Protein AF-A0A0F9H448-F1 (afdb_monomer_lite)

Organism: NCBI:txid412755

Sequence (243 aa):
MKKRVFDYFSDNSGNTFYGRKEKMIYPIPKKSKTTNPMANKLTILMVSNLKEYGSAARCLEYYGIPYVVIGKDIPVFQGQEKLKKIIEFIPSVKTEYFMLLDSDDIFIVDGFEEIINTYERRLDCKMLFNAEGWSFPKGENELKQFEESVAPKDNPFKYLNSGAWISNTEFLHSIYDTLLEVDSKRAIDQSVFKELYKIFYPQIKIDYGCEYFQSVPWSTWFSKYYPGRMNLELEETWTNLEE

Secondary structure (DSSP, 8-state):
----B--S--TTS-S-BTTB-S----B-----SSPPGGGGTEEEEEE---SS--HHHHHHHHHT---EEE-TT-SS--HHHHHHHHHHHGGG--SSEEEEE-SSS----S-GGGHHHHHHHH--SSEEEEEESS--STT-HHHHHHHHHHSPTT-S--EEEEEEEEEEHHHHHHTHHHHHHHHTT-SSHHHHHHHHHHHTTTTEEEETT-SS-B-----HHHHHHSTTTT--------S----

InterPro domains:
  IPR057589 PLOD1-3-like, GT domain [PF25342] (81-215)

Radius of gyration: 18.52 Å; chains: 1; bounding box: 53×43×44 Å

Structure (mmCIF, N/CA/C/O backbone):
data_AF-A0A0F9H448-F1
#
_entry.id   AF-A0A0F9H448-F1
#
loop_
_atom_site.group_PDB
_atom_site.id
_atom_site.type_symbol
_atom_site.label_atom_id
_atom_site.label_alt_id
_atom_site.label_comp_id
_atom_site.label_asym_id
_atom_site.label_entity_id
_atom_site.label_seq_id
_atom_site.pdbx_PDB_ins_code
_atom_site.Cartn_x
_atom_site.Cartn_y
_atom_site.Cartn_z
_atom_site.occupancy
_atom_site.B_iso_or_equiv
_atom_site.auth_seq_id
_atom_site.auth_comp_id
_atom_site.auth_asym_id
_atom_site.auth_atom_id
_atom_site.pdbx_PDB_model_num
ATOM 1 N N . MET A 1 1 ? -37.729 7.835 3.857 1.00 33.59 1 MET A N 1
ATOM 2 C CA . MET A 1 1 ? -36.281 7.772 4.160 1.00 33.59 1 MET A CA 1
ATOM 3 C C . MET A 1 1 ? -35.547 7.580 2.832 1.00 33.59 1 MET A C 1
ATOM 5 O O . MET A 1 1 ? -35.754 6.557 2.193 1.00 33.59 1 MET A O 1
ATOM 9 N N . LYS A 1 2 ? -34.844 8.604 2.321 1.00 24.77 2 LYS A N 1
ATOM 10 C CA . LYS A 1 2 ? -34.209 8.568 0.987 1.00 24.77 2 LYS A CA 1
ATOM 11 C C . LYS A 1 2 ? -33.059 7.550 1.004 1.00 24.77 2 LYS A C 1
ATOM 13 O O . LYS A 1 2 ? -32.083 7.776 1.715 1.00 24.77 2 LYS A O 1
ATOM 18 N N . LYS A 1 3 ? -33.200 6.441 0.265 1.00 25.31 3 LYS A N 1
ATOM 19 C CA . LYS A 1 3 ? -32.126 5.469 0.002 1.00 25.31 3 LYS A CA 1
ATOM 20 C C . LYS A 1 3 ? -30.957 6.245 -0.611 1.00 25.31 3 LYS A C 1
ATOM 22 O O . LYS A 1 3 ? -31.111 6.794 -1.697 1.00 25.31 3 LYS A O 1
ATOM 27 N N . ARG A 1 4 ? -29.852 6.397 0.121 1.00 32.59 4 ARG A N 1
ATOM 28 C CA . ARG A 1 4 ? -28.635 7.016 -0.418 1.00 32.59 4 ARG A CA 1
ATOM 29 C C . ARG A 1 4 ? -27.926 5.944 -1.239 1.00 32.59 4 ARG A C 1
ATOM 31 O O . ARG A 1 4 ? -27.811 4.809 -0.792 1.00 32.59 4 ARG A O 1
ATOM 38 N N . VAL A 1 5 ? -27.603 6.296 -2.472 1.00 36.06 5 VAL A N 1
ATOM 39 C CA . VAL A 1 5 ? -27.114 5.422 -3.539 1.00 36.06 5 VAL A CA 1
ATOM 40 C C . VAL A 1 5 ? -25.662 5.809 -3.793 1.00 36.06 5 VAL A C 1
ATOM 42 O O . VAL A 1 5 ? -25.338 6.993 -3.726 1.00 36.06 5 VAL A O 1
ATOM 45 N N . PHE A 1 6 ? -24.791 4.841 -4.068 1.00 37.97 6 PHE A N 1
ATOM 46 C CA . PHE A 1 6 ? -23.504 5.152 -4.678 1.00 37.97 6 PHE A CA 1
ATOM 47 C C . PHE A 1 6 ? -23.728 5.532 -6.135 1.00 37.97 6 PHE A C 1
ATOM 49 O O . PHE A 1 6 ? -24.194 4.714 -6.925 1.00 37.97 6 PHE A O 1
ATOM 56 N N . ASP A 1 7 ? -23.405 6.772 -6.479 1.00 35.69 7 ASP A N 1
ATOM 57 C CA . ASP A 1 7 ? -23.234 7.168 -7.866 1.00 35.69 7 ASP A CA 1
ATOM 58 C C . ASP A 1 7 ? -21.780 6.925 -8.263 1.00 35.69 7 ASP A C 1
ATOM 60 O O . ASP A 1 7 ? -20.869 7.569 -7.753 1.00 35.69 7 ASP A O 1
ATOM 64 N N . TYR A 1 8 ? -21.571 5.960 -9.159 1.00 44.78 8 TYR A N 1
ATOM 65 C CA . TYR A 1 8 ? -20.268 5.662 -9.769 1.00 44.78 8 TYR A CA 1
ATOM 66 C C . TYR A 1 8 ? -19.849 6.724 -10.805 1.00 44.78 8 TYR A C 1
ATOM 68 O O . TYR A 1 8 ? -18.728 6.723 -11.308 1.00 44.78 8 TYR A O 1
ATOM 76 N N . PHE A 1 9 ? -20.772 7.620 -11.149 1.00 38.00 9 PHE A N 1
ATOM 77 C CA . PHE A 1 9 ? -20.609 8.665 -12.143 1.00 38.00 9 PHE A CA 1
ATOM 78 C C . PHE A 1 9 ? -20.586 10.008 -11.415 1.00 38.00 9 PHE A C 1
ATOM 80 O O . PHE A 1 9 ? -21.569 10.381 -10.779 1.00 38.00 9 PHE A O 1
ATOM 87 N N . SER A 1 10 ? -19.473 10.739 -11.493 1.00 34.88 10 SER A N 1
ATOM 88 C CA . SER A 1 10 ? -19.559 12.185 -11.298 1.00 34.88 10 SER A CA 1
ATOM 89 C C . SER A 1 10 ? -20.248 12.767 -12.533 1.00 34.88 10 SER A C 1
ATOM 91 O O . SER A 1 10 ? -20.070 12.242 -13.632 1.00 34.88 10 SER A O 1
ATOM 93 N N . ASP A 1 11 ? -20.989 13.868 -12.394 1.00 40.75 11 ASP A N 1
ATOM 94 C CA . ASP A 1 11 ? -21.623 14.554 -13.538 1.00 40.75 11 ASP A CA 1
ATOM 95 C C . ASP A 1 11 ? -20.608 14.984 -14.629 1.00 40.75 11 ASP A C 1
ATOM 97 O O . ASP A 1 11 ? -20.993 15.388 -15.724 1.00 40.75 11 ASP A O 1
ATOM 101 N N . ASN A 1 12 ? -19.303 14.858 -14.347 1.00 35.44 12 ASN A N 1
ATOM 102 C CA . ASN A 1 12 ? -18.188 15.182 -15.230 1.00 35.44 12 ASN A CA 1
ATOM 103 C C . ASN A 1 12 ? -17.509 13.966 -15.896 1.00 35.44 12 ASN A C 1
ATOM 105 O O . ASN A 1 12 ? -16.605 14.173 -16.708 1.00 35.44 12 ASN A O 1
ATOM 109 N N . SER A 1 13 ? -17.886 12.714 -15.601 1.00 42.53 13 SER A N 1
ATOM 110 C CA . SER A 1 13 ? -17.314 11.555 -16.300 1.00 42.53 13 SER A CA 1
ATOM 111 C C . SER A 1 13 ? -18.136 11.232 -17.547 1.00 42.53 13 SER A C 1
ATOM 113 O O . SER A 1 13 ? -19.196 10.612 -17.499 1.00 42.53 13 SER A O 1
ATOM 115 N N . GLY A 1 14 ? -17.641 11.684 -18.700 1.00 41.38 14 GLY A N 1
ATOM 116 C CA . GLY A 1 14 ? -18.215 11.389 -20.009 1.00 41.38 14 GLY A CA 1
ATOM 117 C C . GLY A 1 14 ? -18.308 9.884 -20.272 1.00 41.38 14 GLY A C 1
ATOM 118 O O . GLY A 1 14 ? -17.389 9.286 -20.813 1.00 41.38 14 GLY A O 1
ATOM 119 N N . ASN A 1 15 ? -19.452 9.306 -19.909 1.00 41.31 15 ASN A N 1
ATOM 120 C CA . ASN A 1 15 ? -20.057 8.083 -20.422 1.00 41.31 15 ASN A CA 1
ATOM 121 C C . ASN A 1 15 ? -19.130 6.865 -20.554 1.00 41.31 15 ASN A C 1
ATOM 123 O O . ASN A 1 15 ? -18.724 6.508 -21.657 1.00 41.31 15 ASN A O 1
ATOM 127 N N . THR A 1 16 ? -18.895 6.181 -19.431 1.00 38.97 16 THR A N 1
ATOM 128 C CA . THR A 1 16 ? -18.975 4.713 -19.227 1.00 38.97 16 THR A CA 1
ATOM 129 C C . THR A 1 16 ? -17.953 4.248 -18.187 1.00 38.97 16 THR A C 1
ATOM 131 O O . THR A 1 16 ? -16.776 4.582 -18.257 1.00 38.97 16 THR A O 1
ATOM 134 N N . PHE A 1 17 ? -18.403 3.427 -17.235 1.00 38.84 17 PHE A N 1
ATOM 135 C CA . PHE A 1 17 ? -17.536 2.559 -16.437 1.00 38.84 17 PHE A CA 1
ATOM 136 C C . PHE A 1 17 ? -17.679 1.150 -17.034 1.00 38.84 17 PHE A C 1
ATOM 138 O O . PHE A 1 17 ? -18.798 0.648 -17.155 1.00 38.84 17 PHE A O 1
ATOM 145 N N . TYR A 1 18 ? -16.584 0.552 -17.515 1.00 43.28 18 TYR A N 1
ATOM 146 C CA . TYR A 1 18 ? -16.581 -0.759 -18.198 1.00 43.28 18 TYR A CA 1
ATOM 147 C C . TYR A 1 18 ? -17.543 -0.898 -19.398 1.00 43.28 18 TYR A C 1
ATOM 149 O O . TYR A 1 18 ? -18.143 -1.950 -19.610 1.00 43.28 18 TYR A O 1
ATOM 157 N N . GLY A 1 19 ? -17.753 0.160 -20.190 1.00 40.31 19 GLY A N 1
ATOM 158 C CA . GLY A 1 19 ? -18.655 0.095 -21.352 1.00 40.31 19 GLY A CA 1
ATOM 159 C C . GLY A 1 19 ? -20.137 -0.114 -20.999 1.00 40.31 19 GLY A C 1
ATOM 160 O O . GLY A 1 19 ? -20.972 -0.227 -21.896 1.00 40.31 19 GLY A O 1
ATOM 161 N N . ARG A 1 20 ? -20.490 -0.118 -19.707 1.00 38.06 20 ARG A N 1
ATOM 162 C CA . ARG A 1 20 ? -21.875 -0.145 -19.241 1.00 38.06 20 ARG A CA 1
ATOM 163 C C . ARG A 1 20 ? -22.399 1.290 -19.179 1.00 38.06 20 ARG A C 1
ATOM 165 O O . ARG A 1 20 ? -21.778 2.173 -18.589 1.00 38.06 20 ARG A O 1
ATOM 172 N N . LYS A 1 21 ? -23.546 1.521 -19.824 1.00 43.81 21 LYS A N 1
ATOM 173 C CA . LYS A 1 21 ? -24.313 2.779 -19.731 1.00 43.81 21 LYS A CA 1
ATOM 174 C C . LYS A 1 21 ? -25.252 2.802 -18.527 1.00 43.81 21 LYS A C 1
ATOM 176 O O . LYS A 1 21 ? -25.817 3.842 -18.208 1.00 43.81 21 LYS A O 1
ATOM 181 N N . GLU A 1 22 ? -25.452 1.654 -17.891 1.00 42.19 22 GLU A N 1
ATOM 182 C CA . GLU A 1 22 ? -26.401 1.517 -16.800 1.00 42.19 22 GLU A CA 1
ATOM 183 C C . GLU A 1 22 ? -25.770 1.935 -15.477 1.00 42.19 22 GLU A C 1
ATOM 185 O O . GLU A 1 22 ? -24.709 1.456 -15.073 1.00 42.19 22 GLU A O 1
ATOM 190 N N . LYS A 1 23 ? -26.465 2.838 -14.790 1.00 44.41 23 LYS A N 1
ATOM 191 C CA . LYS A 1 23 ? -26.182 3.215 -13.413 1.00 44.41 23 LYS A CA 1
ATOM 192 C C . LYS A 1 23 ? -26.461 2.011 -12.518 1.00 44.41 23 LYS A C 1
ATOM 194 O O . LYS A 1 23 ? -27.613 1.730 -12.196 1.00 44.41 23 LYS A O 1
ATOM 199 N N . MET A 1 24 ? -25.410 1.291 -12.132 1.00 42.09 24 MET A N 1
ATOM 200 C CA . MET A 1 24 ? -25.537 0.200 -11.170 1.00 42.09 24 MET A CA 1
ATOM 201 C C . MET A 1 24 ? -25.757 0.788 -9.777 1.00 42.09 24 MET A C 1
ATOM 203 O O . MET A 1 24 ? -24.885 1.431 -9.197 1.00 42.09 24 MET A O 1
ATOM 207 N N . ILE A 1 25 ? -26.971 0.599 -9.264 1.00 42.84 25 ILE A N 1
ATOM 208 C CA . ILE A 1 25 ? -27.368 1.023 -7.925 1.00 42.84 25 ILE A CA 1
ATOM 209 C C . ILE A 1 25 ? -26.956 -0.088 -6.965 1.00 42.84 25 ILE A C 1
ATOM 211 O O . ILE A 1 25 ? -27.691 -1.056 -6.780 1.00 42.84 25 ILE A O 1
ATOM 215 N N . TYR A 1 26 ? -25.796 0.061 -6.331 1.00 44.66 26 TYR A N 1
ATOM 216 C CA . TYR A 1 26 ? -25.434 -0.809 -5.219 1.00 44.66 26 TYR A CA 1
ATOM 217 C C . TYR A 1 26 ? -26.199 -0.360 -3.968 1.00 44.66 26 TYR A C 1
ATOM 219 O O . TYR A 1 26 ? -26.094 0.811 -3.574 1.00 44.66 26 TYR A O 1
ATOM 227 N N . PRO A 1 27 ? -27.014 -1.231 -3.344 1.00 43.06 27 PRO A N 1
ATOM 228 C CA . PRO A 1 27 ? -27.616 -0.901 -2.062 1.00 43.06 27 PRO A CA 1
ATOM 229 C C . PRO A 1 27 ? -26.492 -0.646 -1.056 1.00 43.06 27 PRO A C 1
ATOM 231 O O . PRO A 1 27 ? -25.571 -1.448 -0.984 1.00 43.06 27 PRO A O 1
ATOM 234 N N . ILE A 1 28 ? -26.561 0.445 -0.275 1.00 45.97 28 ILE A N 1
ATOM 235 C CA . ILE A 1 28 ? -25.683 0.599 0.896 1.00 45.97 28 ILE A CA 1
ATOM 236 C C . ILE A 1 28 ? -26.037 -0.548 1.824 1.00 45.97 28 ILE A C 1
ATOM 238 O O . ILE A 1 28 ? -27.165 -0.568 2.344 1.00 45.97 28 ILE A O 1
ATOM 242 N N . PRO A 1 29 ? -25.150 -1.522 2.004 1.00 49.50 29 PRO A N 1
ATOM 243 C CA . PRO A 1 29 ? -25.600 -2.728 2.627 1.00 49.50 29 PRO A CA 1
ATOM 244 C C . PRO A 1 29 ? -25.366 -2.610 4.142 1.00 49.50 29 PRO A C 1
ATOM 246 O O . PRO A 1 29 ? -24.631 -1.749 4.633 1.00 49.50 29 PRO A O 1
ATOM 249 N N . LYS A 1 30 ? -26.213 -3.292 4.917 1.00 49.19 30 LYS A N 1
ATOM 250 C CA . LYS A 1 30 ? -26.421 -2.956 6.335 1.00 49.19 30 LYS A CA 1
ATOM 251 C C 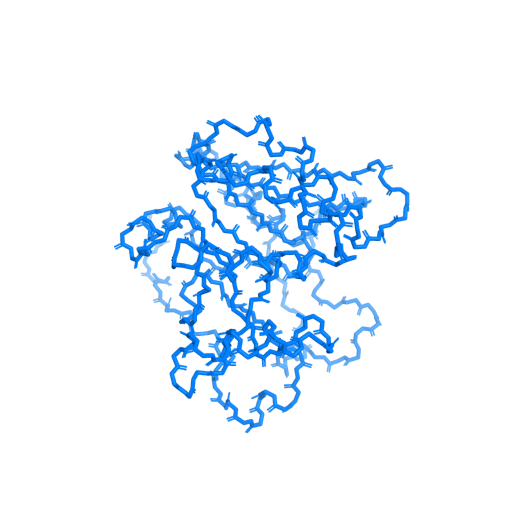. LYS A 1 30 ? -25.201 -3.374 7.151 1.00 49.19 30 LYS A C 1
ATOM 253 O O . LYS A 1 30 ? -24.760 -4.507 7.014 1.00 49.19 30 LYS A O 1
ATOM 258 N N . LYS A 1 31 ? -24.746 -2.494 8.050 1.00 55.44 31 LYS A N 1
ATOM 259 C CA . LYS A 1 31 ? -23.689 -2.784 9.029 1.00 55.44 31 LYS A CA 1
ATOM 260 C C . LYS A 1 31 ? -23.930 -4.146 9.690 1.00 55.44 31 LYS A C 1
ATOM 262 O O . LYS A 1 31 ? -24.994 -4.346 10.292 1.00 55.44 31 LYS A O 1
ATOM 267 N N . SER A 1 32 ? -22.952 -5.047 9.597 1.00 58.38 32 SER A N 1
ATOM 268 C CA . SER A 1 32 ? -22.992 -6.307 10.339 1.00 58.38 32 SER A CA 1
ATOM 269 C C . SER A 1 32 ? -23.107 -6.038 11.845 1.00 58.38 32 SER A C 1
ATOM 271 O O . SER A 1 32 ? -22.493 -5.113 12.382 1.00 58.38 32 SER A O 1
ATOM 273 N N . LYS A 1 33 ? -23.935 -6.827 12.537 1.00 56.97 33 LYS A N 1
ATOM 274 C CA . LYS A 1 33 ? -24.088 -6.755 14.000 1.00 56.97 33 LYS A CA 1
ATOM 275 C C . LYS A 1 33 ? -23.061 -7.609 14.745 1.00 56.97 33 LYS A C 1
ATOM 277 O O . LYS A 1 33 ? -23.003 -7.527 15.970 1.00 56.97 33 LYS A O 1
ATOM 282 N N . THR A 1 34 ? -22.293 -8.435 14.040 1.00 59.66 34 THR A N 1
ATOM 283 C CA . THR A 1 34 ? -21.267 -9.292 14.632 1.00 59.66 34 THR A CA 1
ATOM 284 C C . THR A 1 34 ? -19.930 -8.561 14.671 1.00 59.66 34 THR A C 1
ATOM 286 O O . THR A 1 34 ? -19.574 -7.815 13.762 1.00 59.66 34 THR A O 1
ATOM 289 N N . THR A 1 35 ? -19.185 -8.745 15.758 1.00 62.25 35 THR A N 1
ATOM 290 C CA . THR A 1 35 ? -17.799 -8.286 15.853 1.00 62.25 35 THR A CA 1
ATOM 291 C C . THR A 1 35 ? -16.943 -9.115 14.906 1.00 62.25 35 THR A C 1
ATOM 293 O O . THR A 1 35 ? -16.829 -10.325 15.100 1.00 62.25 35 THR A O 1
ATOM 296 N N . ASN A 1 36 ? -16.351 -8.477 13.897 1.00 69.50 36 ASN A N 1
ATOM 297 C CA . ASN A 1 36 ? -15.446 -9.149 12.974 1.00 69.50 36 ASN A CA 1
ATOM 298 C C . ASN A 1 36 ? -14.166 -9.577 13.734 1.00 69.50 36 ASN A C 1
ATOM 300 O O . ASN A 1 36 ? -13.525 -8.709 14.337 1.00 69.50 36 ASN A O 1
ATOM 304 N N . PRO A 1 37 ? -13.771 -10.867 13.726 1.00 71.50 37 PRO A N 1
ATOM 305 C CA . PRO A 1 37 ? -12.560 -11.353 14.403 1.00 71.50 37 PRO A CA 1
ATOM 306 C C . PRO A 1 37 ? -11.280 -10.591 14.024 1.00 71.50 37 PRO A C 1
ATOM 308 O O . PRO A 1 37 ? -10.348 -10.494 14.824 1.00 71.50 37 PRO A O 1
ATOM 311 N N . MET A 1 38 ? -11.260 -9.992 12.831 1.00 76.38 38 MET A N 1
ATOM 312 C CA . MET A 1 38 ? -10.156 -9.191 12.302 1.00 76.38 38 MET A CA 1
ATOM 313 C C . MET A 1 38 ? -9.921 -7.887 13.061 1.00 76.38 38 MET A C 1
ATOM 315 O O . MET A 1 38 ? -8.810 -7.360 13.036 1.00 76.38 38 MET A O 1
ATOM 319 N N . ALA A 1 39 ? -10.934 -7.380 13.771 1.00 75.31 39 ALA A N 1
ATOM 320 C CA . ALA A 1 39 ? -10.882 -6.097 14.470 1.00 75.31 39 ALA A CA 1
ATOM 321 C C . ALA A 1 39 ? -9.716 -5.980 15.467 1.00 75.31 39 ALA A C 1
ATOM 323 O O . ALA A 1 39 ? -9.226 -4.881 15.705 1.00 75.31 39 ALA A O 1
ATOM 324 N N . ASN A 1 40 ? -9.263 -7.105 16.030 1.00 85.06 40 ASN A N 1
ATOM 325 C CA . ASN A 1 40 ? -8.164 -7.133 16.999 1.00 85.06 40 ASN A CA 1
ATOM 326 C C . ASN A 1 40 ? -6.794 -7.404 16.358 1.00 85.06 40 ASN A C 1
ATOM 328 O O . ASN A 1 40 ? -5.772 -7.227 17.018 1.00 85.06 40 ASN A O 1
ATOM 332 N N . LYS A 1 41 ? -6.763 -7.845 15.095 1.00 90.75 41 LYS A N 1
ATOM 333 C CA . LYS A 1 41 ? -5.532 -8.231 14.391 1.00 90.75 41 LYS A CA 1
ATOM 334 C C . LYS A 1 41 ? -5.067 -7.207 13.367 1.00 90.75 41 LYS A C 1
ATOM 336 O O . LYS A 1 41 ? -3.873 -7.153 13.095 1.00 90.75 41 LYS A O 1
ATOM 341 N N . LEU A 1 42 ? -5.977 -6.407 12.814 1.00 93.06 42 LEU A N 1
ATOM 342 C CA . LEU A 1 42 ? -5.688 -5.496 11.711 1.00 93.06 42 LEU A CA 1
ATOM 343 C C . LEU A 1 42 ? -6.081 -4.059 12.045 1.00 93.06 42 LEU A C 1
ATOM 345 O O . LEU A 1 42 ? -7.226 -3.782 12.399 1.00 93.06 42 LEU A O 1
ATOM 349 N N . THR A 1 43 ? -5.158 -3.125 11.840 1.00 95.62 43 THR A N 1
ATOM 350 C CA . THR A 1 43 ? -5.496 -1.706 11.703 1.00 95.62 43 THR A CA 1
ATOM 351 C C . THR A 1 43 ? -5.534 -1.335 10.231 1.00 95.62 43 THR A C 1
ATOM 353 O O . THR A 1 43 ? -4.517 -1.407 9.550 1.00 95.62 43 THR A O 1
ATOM 356 N N . ILE A 1 44 ? -6.702 -0.901 9.756 1.00 96.19 44 ILE A N 1
ATOM 357 C CA . ILE A 1 44 ? -6.866 -0.342 8.412 1.00 96.19 44 ILE A CA 1
ATOM 358 C C . ILE A 1 44 ? -6.848 1.179 8.514 1.00 96.19 44 ILE A C 1
ATOM 360 O O . ILE A 1 44 ? -7.664 1.764 9.233 1.00 96.19 44 ILE A O 1
ATOM 364 N N . LEU A 1 45 ? -5.933 1.811 7.789 1.00 97.81 45 LEU A N 1
ATOM 365 C CA . LEU A 1 45 ? -5.793 3.254 7.699 1.00 97.81 45 LEU A CA 1
ATOM 366 C C . LEU A 1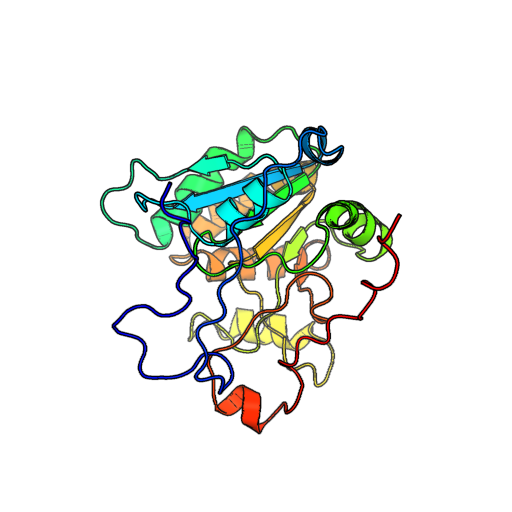 45 ? -6.172 3.743 6.301 1.00 97.81 45 LEU A C 1
ATOM 368 O O . LEU A 1 45 ? -5.751 3.189 5.290 1.00 97.81 45 LEU A O 1
ATOM 372 N N . MET A 1 46 ? -6.900 4.850 6.268 1.00 96.69 46 MET A N 1
ATOM 373 C CA . MET A 1 46 ? -7.078 5.692 5.092 1.00 96.69 46 MET A CA 1
ATOM 374 C C . MET A 1 46 ? -6.662 7.124 5.436 1.00 96.69 46 MET A C 1
ATOM 376 O O . MET A 1 46 ? -6.837 7.583 6.571 1.00 96.69 46 MET A O 1
ATOM 380 N N . VAL A 1 47 ? -6.170 7.868 4.447 1.00 95.06 47 VAL A N 1
ATOM 381 C CA . VAL A 1 47 ? -5.926 9.310 4.580 1.00 95.06 47 VAL A CA 1
ATOM 382 C C . VAL A 1 47 ? -6.882 10.047 3.656 1.00 95.06 47 VAL A C 1
ATOM 384 O O . VAL A 1 47 ? -6.877 9.816 2.454 1.00 95.06 47 VAL A O 1
ATOM 387 N N . SER A 1 48 ? -7.717 10.924 4.208 1.00 92.62 48 SER A N 1
ATOM 388 C CA . SER A 1 48 ? -8.686 11.678 3.413 1.00 92.62 48 SER A CA 1
ATOM 389 C C . SER A 1 48 ? -9.144 12.930 4.138 1.00 92.62 48 SER A C 1
ATOM 391 O O . SER A 1 48 ? -9.654 12.852 5.261 1.00 92.62 48 SER A O 1
ATOM 393 N N . ASN A 1 49 ? -9.078 14.072 3.456 1.00 90.19 49 ASN A N 1
ATOM 394 C CA . ASN A 1 49 ? -9.649 15.328 3.937 1.00 90.19 49 ASN A CA 1
ATOM 395 C C . ASN A 1 49 ? -11.080 15.588 3.431 1.00 90.19 49 ASN A C 1
ATOM 397 O O . ASN A 1 49 ? -11.667 16.626 3.739 1.00 90.19 49 ASN A O 1
ATOM 401 N N . LEU A 1 50 ? -11.668 14.654 2.674 1.00 86.62 50 LEU A N 1
ATOM 402 C CA . LEU A 1 50 ? -13.017 14.821 2.143 1.00 86.62 50 LEU A CA 1
ATOM 403 C C . LEU A 1 50 ? -14.060 14.859 3.263 1.00 86.62 50 LEU A C 1
ATOM 405 O O . LEU A 1 50 ? -13.947 14.168 4.278 1.00 86.62 50 LEU A O 1
ATOM 409 N N . LYS A 1 51 ? -15.119 15.648 3.065 1.00 82.62 51 LYS A N 1
ATOM 410 C CA . LYS A 1 51 ? -16.230 15.741 4.025 1.00 82.62 51 LYS A CA 1
ATOM 411 C C . LYS A 1 51 ? -16.996 14.424 4.149 1.00 82.62 51 LYS A C 1
ATOM 413 O O . LYS A 1 51 ? -17.451 14.078 5.235 1.00 82.62 51 LYS A O 1
ATOM 418 N N . GLU A 1 52 ? -17.162 13.720 3.036 1.00 80.62 52 GLU A N 1
ATOM 419 C CA . GLU A 1 52 ? -17.795 12.406 3.002 1.00 80.62 52 GLU A CA 1
ATOM 420 C C . GLU A 1 52 ? -16.739 11.302 2.984 1.00 80.62 52 GLU A C 1
ATOM 422 O O . GLU A 1 52 ? -15.618 11.504 2.522 1.00 80.62 52 GLU A O 1
ATOM 427 N N . TYR A 1 53 ? -17.104 10.124 3.487 1.00 81.94 53 TYR A N 1
ATOM 428 C CA . TYR A 1 53 ? -16.282 8.930 3.333 1.00 81.94 53 TYR A CA 1
ATOM 429 C C . TYR A 1 53 ? -16.248 8.487 1.870 1.00 81.94 53 TYR A C 1
ATOM 431 O O . TYR A 1 53 ? -17.294 8.494 1.211 1.00 81.94 53 TYR A O 1
ATOM 439 N N . GLY A 1 54 ? -15.063 8.093 1.400 1.00 86.25 54 GLY A N 1
ATOM 440 C CA . GLY A 1 54 ? -14.850 7.495 0.085 1.00 86.25 54 GLY A CA 1
ATOM 441 C C . GLY A 1 54 ? -15.366 6.054 -0.007 1.00 86.25 54 GLY A C 1
ATOM 442 O O . GLY A 1 54 ? -15.981 5.530 0.930 1.00 86.25 54 GLY A O 1
ATOM 443 N N . SER A 1 55 ? -15.164 5.427 -1.164 1.00 89.38 55 SER A N 1
ATOM 444 C CA . SER A 1 55 ? -15.648 4.075 -1.474 1.00 89.38 55 SER A CA 1
ATOM 445 C C . SER A 1 55 ? -15.129 3.021 -0.493 1.00 89.38 55 SER A C 1
ATOM 447 O O . SER A 1 55 ? -15.940 2.270 0.056 1.00 89.38 55 SER A O 1
ATOM 449 N N . ALA A 1 56 ? -13.835 3.044 -0.168 1.00 91.38 56 ALA A N 1
ATOM 450 C CA . ALA A 1 56 ? -13.192 2.056 0.697 1.00 91.38 56 ALA A CA 1
ATOM 451 C C . ALA A 1 56 ? -13.812 2.026 2.098 1.00 91.38 56 ALA A C 1
ATOM 453 O O . ALA A 1 56 ? -14.259 0.983 2.575 1.00 91.38 56 ALA A O 1
ATOM 454 N N . ALA A 1 57 ? -13.916 3.196 2.734 1.00 91.00 57 ALA A N 1
ATOM 455 C CA . ALA A 1 57 ? -14.504 3.342 4.062 1.00 91.00 57 ALA A CA 1
ATOM 456 C C . ALA A 1 57 ? -15.946 2.828 4.103 1.00 91.00 57 ALA A C 1
ATOM 458 O O . ALA A 1 57 ? -16.320 2.083 5.004 1.00 91.00 57 ALA A O 1
ATOM 459 N N . ARG A 1 58 ? -16.755 3.165 3.096 1.00 87.75 58 ARG A N 1
ATOM 460 C CA . ARG A 1 58 ? -18.146 2.705 3.028 1.00 87.75 58 ARG A CA 1
ATOM 461 C C . ARG A 1 58 ? -18.249 1.188 2.797 1.00 87.75 58 ARG A C 1
ATOM 463 O O . ARG A 1 58 ? -19.149 0.558 3.351 1.00 87.75 58 ARG A O 1
ATOM 470 N N . CYS A 1 59 ? -17.337 0.588 2.026 1.00 87.19 59 CYS A N 1
ATOM 471 C CA . CYS A 1 59 ? -17.227 -0.870 1.915 1.00 87.19 59 CYS A CA 1
ATOM 472 C C . CYS A 1 59 ? -16.860 -1.511 3.265 1.00 87.19 59 CYS A C 1
ATOM 474 O O . CYS A 1 59 ? -17.466 -2.502 3.659 1.00 87.19 59 CYS A O 1
ATOM 476 N N . LEU A 1 60 ? -15.925 -0.933 4.020 1.00 87.69 60 LEU A N 1
ATOM 477 C CA . LEU A 1 60 ? -15.559 -1.441 5.348 1.00 87.69 60 LEU A CA 1
ATOM 478 C C . LEU A 1 60 ? -16.718 -1.321 6.349 1.00 87.69 60 LEU A C 1
ATOM 480 O O . LEU A 1 60 ? -16.975 -2.257 7.106 1.00 87.69 60 LEU A O 1
ATOM 484 N N . GLU A 1 61 ? -17.475 -0.217 6.317 1.00 86.00 61 GLU A N 1
ATOM 485 C CA . GLU A 1 61 ? -18.699 -0.064 7.118 1.00 86.00 61 GLU A CA 1
ATOM 486 C C . GLU A 1 61 ? -19.728 -1.149 6.812 1.00 86.00 61 GLU A C 1
ATOM 488 O O . GLU A 1 61 ? -20.379 -1.655 7.733 1.00 86.00 61 GLU A O 1
ATOM 493 N N . TYR A 1 62 ? -19.862 -1.512 5.536 1.00 79.81 62 TYR A N 1
ATOM 494 C CA . TYR A 1 62 ? -20.739 -2.592 5.118 1.00 79.81 62 TYR A CA 1
ATOM 495 C C . TYR A 1 62 ? -20.343 -3.923 5.762 1.00 79.81 62 TYR A C 1
ATOM 497 O O . TYR A 1 62 ? -21.168 -4.545 6.437 1.00 79.81 62 TYR A O 1
ATOM 505 N N . TYR A 1 63 ? -19.075 -4.313 5.631 1.00 77.69 63 TYR A N 1
ATOM 506 C CA . TYR A 1 63 ? -18.555 -5.553 6.213 1.00 77.69 63 TYR A CA 1
ATOM 507 C C . TYR A 1 63 ? -18.401 -5.497 7.746 1.00 77.69 63 TYR A C 1
ATOM 509 O O . TYR A 1 63 ? -18.018 -6.484 8.370 1.00 77.69 63 TYR A O 1
ATOM 517 N N . GLY A 1 64 ? -18.712 -4.362 8.383 1.00 80.19 64 GLY A N 1
ATOM 518 C CA . GLY A 1 64 ? -18.583 -4.191 9.831 1.00 80.19 64 GLY A CA 1
ATOM 519 C C . GLY A 1 64 ? -17.130 -4.188 10.315 1.00 80.19 64 GLY A C 1
ATOM 520 O O . GLY A 1 64 ? -16.860 -4.590 11.447 1.00 80.19 64 GLY A O 1
ATOM 521 N N . ILE A 1 65 ? -16.199 -3.750 9.467 1.00 84.00 65 ILE A N 1
ATOM 522 C CA . ILE A 1 65 ? -14.760 -3.786 9.728 1.00 84.00 65 ILE A CA 1
ATOM 523 C C . ILE A 1 65 ? -14.318 -2.423 10.256 1.00 84.00 65 ILE A C 1
ATOM 525 O O . ILE A 1 65 ? -14.625 -1.400 9.638 1.00 84.00 65 ILE A O 1
ATOM 529 N N . PRO A 1 66 ? -13.623 -2.367 11.403 1.00 88.69 66 PRO A N 1
ATOM 530 C CA . PRO A 1 66 ? -13.130 -1.109 11.933 1.00 88.69 66 PRO A CA 1
ATOM 531 C C . PRO A 1 66 ? -12.003 -0.553 11.063 1.00 88.69 66 PRO A C 1
ATOM 533 O O . PRO A 1 66 ? -11.164 -1.286 10.543 1.00 88.69 66 PRO A O 1
ATOM 536 N N . TYR A 1 67 ? -11.967 0.768 10.949 1.00 93.75 67 TYR A N 1
ATOM 537 C CA . TYR A 1 67 ? -10.950 1.489 10.201 1.00 93.75 67 TYR A CA 1
ATOM 538 C C . TYR A 1 67 ? -10.690 2.853 10.835 1.00 93.75 67 TYR A C 1
ATOM 540 O O . TYR A 1 67 ? -11.495 3.362 11.621 1.00 93.75 67 TYR A O 1
ATOM 548 N N . VAL A 1 68 ? -9.566 3.458 10.466 1.00 96.19 68 VAL A N 1
ATOM 549 C CA . VAL A 1 68 ? -9.170 4.802 10.880 1.00 96.19 68 VAL A CA 1
ATOM 550 C C . VAL A 1 68 ? -9.061 5.683 9.641 1.00 96.19 68 VAL A C 1
ATOM 552 O O . VAL A 1 68 ? -8.485 5.281 8.634 1.00 96.19 68 VAL A O 1
ATOM 555 N N . VAL A 1 69 ? -9.603 6.900 9.718 1.00 95.94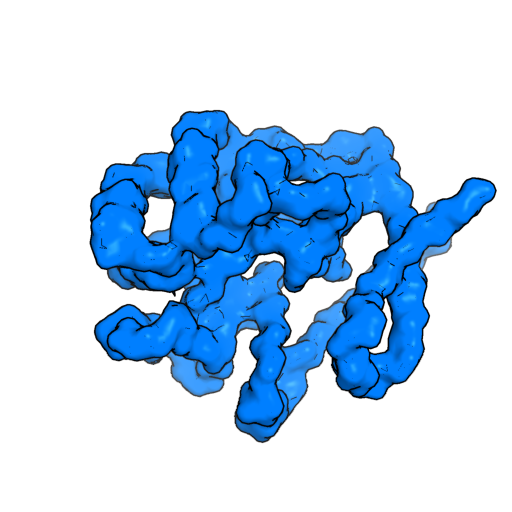 69 VAL A N 1
ATOM 556 C CA . VAL A 1 69 ? -9.389 7.938 8.701 1.00 95.94 69 VAL A CA 1
ATOM 557 C C . VAL A 1 69 ? -8.683 9.115 9.349 1.00 95.94 69 VAL A C 1
ATOM 559 O O . VAL A 1 69 ? -9.229 9.729 10.267 1.00 95.94 69 VAL A O 1
ATOM 562 N N . ILE A 1 70 ? -7.497 9.450 8.851 1.00 95.88 70 ILE A N 1
ATOM 563 C CA . ILE A 1 70 ? -6.736 10.634 9.272 1.00 95.88 70 ILE A CA 1
ATOM 564 C C . ILE A 1 70 ? -6.721 11.700 8.169 1.00 95.88 70 ILE A C 1
ATOM 566 O O . ILE A 1 70 ? -7.131 11.449 7.035 1.00 95.88 70 ILE A O 1
ATOM 570 N N . GLY A 1 71 ? -6.271 12.912 8.504 1.00 92.88 71 GLY A N 1
ATOM 571 C CA . GLY A 1 71 ? -6.129 14.010 7.543 1.00 92.88 71 GLY A CA 1
ATOM 572 C C . GLY A 1 71 ? -7.379 14.870 7.333 1.00 92.88 71 GLY A C 1
ATOM 573 O O . GLY A 1 71 ? -7.383 15.717 6.447 1.00 92.88 71 GLY A O 1
ATOM 574 N N . LYS A 1 72 ? -8.433 14.708 8.149 1.00 89.38 72 LYS A N 1
ATOM 575 C CA . LYS A 1 72 ? -9.638 15.571 8.119 1.00 89.38 72 LYS A CA 1
ATOM 576 C C . LYS A 1 72 ? -9.347 17.041 8.438 1.00 89.38 72 LYS A C 1
ATOM 578 O O . LYS A 1 72 ? -10.140 17.912 8.101 1.00 89.38 72 LYS A O 1
ATOM 583 N N . ASP A 1 73 ? -8.218 17.294 9.082 1.00 88.50 73 ASP A N 1
ATOM 584 C CA . ASP A 1 73 ? -7.668 18.601 9.419 1.00 88.50 73 ASP A CA 1
ATOM 585 C C . ASP A 1 73 ? -6.910 19.274 8.258 1.00 88.50 73 ASP A C 1
ATOM 587 O O . ASP A 1 73 ? -6.581 20.453 8.362 1.00 88.50 73 ASP A O 1
ATOM 591 N N . ILE A 1 74 ? -6.641 18.567 7.151 1.00 87.56 74 ILE A N 1
ATOM 592 C CA . ILE A 1 74 ? -5.851 19.092 6.029 1.00 87.56 74 ILE A CA 1
ATOM 593 C C . ILE A 1 74 ? -6.744 19.928 5.093 1.00 87.56 74 ILE A C 1
ATOM 595 O O . ILE A 1 74 ? -7.618 19.373 4.424 1.00 87.56 74 ILE A O 1
ATOM 599 N N . PRO A 1 75 ? -6.521 21.248 4.952 1.00 82.12 75 PRO A N 1
ATOM 600 C CA . PRO A 1 75 ? -7.379 22.100 4.127 1.00 82.12 75 PRO A CA 1
ATOM 601 C C . PRO A 1 75 ? -7.170 21.889 2.620 1.00 82.12 75 PRO A C 1
ATOM 603 O O . PRO A 1 75 ? -8.125 21.965 1.850 1.00 82.12 75 PRO A O 1
ATOM 606 N N . VAL A 1 76 ? -5.933 21.610 2.193 1.00 82.00 76 VAL A N 1
ATOM 607 C CA . VAL A 1 76 ? -5.565 21.353 0.794 1.00 82.00 76 VAL A CA 1
ATOM 608 C C . VAL A 1 76 ? -4.725 20.089 0.750 1.00 82.00 76 VAL A C 1
ATOM 610 O O . VAL A 1 76 ? -3.626 20.055 1.295 1.00 82.00 76 VAL A O 1
ATOM 613 N N . PHE A 1 77 ? -5.253 19.046 0.115 1.00 77.88 77 PHE A N 1
ATOM 614 C CA . PHE A 1 77 ? -4.571 17.764 0.041 1.00 77.88 77 PHE A CA 1
ATOM 615 C C . PHE A 1 77 ? -3.447 17.817 -0.996 1.00 77.88 77 PHE A C 1
ATOM 617 O O . PHE A 1 77 ? -3.691 18.073 -2.174 1.00 77.88 77 PHE A O 1
ATOM 624 N N . GLN A 1 78 ? -2.217 17.568 -0.555 1.00 78.19 78 GLN A N 1
ATOM 625 C CA . GLN A 1 78 ? -1.063 17.345 -1.424 1.00 78.19 78 GLN A CA 1
ATOM 626 C C . GLN A 1 78 ? -0.525 15.937 -1.162 1.00 78.19 78 GLN A C 1
ATOM 628 O O . GLN A 1 78 ? -0.620 15.446 -0.039 1.00 78.19 78 GLN A O 1
ATOM 633 N N . GLY A 1 79 ? 0.065 15.290 -2.172 1.00 73.88 79 GLY A N 1
ATOM 634 C CA . GLY A 1 79 ? 0.558 13.911 -2.040 1.00 73.88 79 GLY A CA 1
ATOM 635 C C . GLY A 1 79 ? 1.540 13.713 -0.874 1.00 73.88 79 GLY A C 1
ATOM 636 O O . GLY A 1 79 ? 1.487 12.694 -0.197 1.00 73.88 79 GLY A O 1
ATOM 637 N N . GLN A 1 80 ? 2.366 14.717 -0.566 1.00 80.19 80 GLN A N 1
ATOM 638 C CA . GLN A 1 80 ? 3.308 14.680 0.563 1.00 80.19 80 GLN A CA 1
ATOM 639 C C . GLN A 1 80 ? 2.614 14.659 1.930 1.00 80.19 80 GLN A C 1
ATOM 641 O O . GLN A 1 80 ? 3.082 14.000 2.857 1.00 80.19 80 GLN A O 1
ATOM 646 N N . GLU A 1 81 ? 1.461 15.322 2.055 1.00 86.62 81 GLU A N 1
ATOM 647 C CA . GLU A 1 81 ? 0.690 15.327 3.302 1.00 86.62 81 GLU A CA 1
ATOM 648 C C . GLU A 1 81 ? 0.148 13.928 3.625 1.00 86.62 81 GLU A C 1
ATOM 650 O O . GLU A 1 81 ? 0.059 13.562 4.797 1.00 86.62 81 GLU A O 1
ATOM 655 N N . LYS A 1 82 ? -0.158 13.116 2.597 1.00 90.81 82 LYS A N 1
ATOM 656 C CA . LYS A 1 82 ? -0.575 11.717 2.772 1.00 90.81 82 LYS A CA 1
ATOM 657 C C . LYS A 1 82 ? 0.496 10.931 3.518 1.00 90.81 82 LYS A C 1
ATOM 659 O O . LYS A 1 82 ? 0.215 10.366 4.574 1.00 90.81 82 LYS A O 1
ATOM 664 N N . LEU A 1 83 ? 1.717 10.910 2.982 1.00 92.94 83 LEU A N 1
ATOM 665 C CA . LEU A 1 83 ? 2.796 10.107 3.548 1.00 92.94 83 LEU A CA 1
ATOM 666 C C . LEU A 1 83 ? 3.206 10.601 4.935 1.00 92.94 83 LEU A C 1
ATOM 668 O O . LEU A 1 83 ? 3.344 9.790 5.847 1.00 92.94 83 LEU A O 1
ATOM 672 N N . LYS A 1 84 ? 3.278 11.919 5.136 1.00 93.25 84 LYS A N 1
ATOM 673 C CA . LYS A 1 84 ? 3.558 12.501 6.451 1.00 93.25 84 LYS A CA 1
ATOM 674 C C . LYS A 1 84 ? 2.567 12.028 7.518 1.00 93.25 84 LYS A C 1
ATOM 676 O O . LYS A 1 84 ? 2.979 11.569 8.580 1.00 93.25 84 LYS A O 1
ATOM 681 N N . LYS A 1 85 ? 1.262 12.078 7.227 1.00 95.38 85 LYS A N 1
ATOM 682 C CA . LYS A 1 85 ? 0.223 11.602 8.154 1.00 95.38 85 LYS A CA 1
ATOM 683 C C . LYS A 1 85 ? 0.327 10.099 8.419 1.00 95.38 85 LYS A C 1
ATOM 685 O O . LYS A 1 85 ? 0.099 9.670 9.547 1.00 95.38 85 LYS A O 1
ATOM 690 N N . ILE A 1 86 ? 0.684 9.305 7.407 1.00 96.12 86 ILE A N 1
ATOM 691 C CA . ILE A 1 86 ? 0.925 7.864 7.572 1.00 96.12 86 ILE A CA 1
ATOM 692 C C . ILE A 1 86 ? 2.104 7.637 8.522 1.00 96.12 86 ILE A C 1
ATOM 694 O O . ILE A 1 86 ? 1.952 6.912 9.502 1.00 96.12 86 ILE A O 1
ATOM 698 N N . ILE A 1 87 ? 3.243 8.289 8.274 1.00 96.31 87 ILE A N 1
ATOM 699 C CA . ILE A 1 87 ? 4.452 8.196 9.101 1.00 96.31 87 ILE A CA 1
ATOM 700 C C . ILE A 1 87 ? 4.142 8.568 10.557 1.00 96.31 87 ILE A C 1
ATOM 702 O O . ILE A 1 87 ? 4.444 7.791 11.457 1.00 96.31 87 ILE A O 1
ATOM 706 N N . GLU A 1 88 ? 3.458 9.691 10.793 1.00 96.69 88 GLU A N 1
ATOM 707 C CA . GLU A 1 88 ? 3.042 10.121 12.138 1.00 96.69 88 GLU A CA 1
ATOM 708 C C . GLU A 1 88 ? 2.138 9.090 12.844 1.00 96.69 88 GLU A C 1
ATOM 710 O O . GLU A 1 88 ? 2.169 8.967 14.071 1.00 96.69 88 GLU A O 1
ATOM 715 N N . PHE A 1 89 ? 1.335 8.338 12.085 1.00 98.00 89 PHE A N 1
ATOM 716 C CA . PHE A 1 89 ? 0.395 7.359 12.626 1.00 98.00 89 PHE A CA 1
ATOM 717 C C . PHE A 1 89 ? 1.044 6.007 12.960 1.00 98.00 89 PHE A C 1
ATOM 719 O O . PHE A 1 89 ? 0.650 5.378 13.948 1.00 98.00 89 PHE A O 1
ATOM 726 N N . ILE A 1 90 ? 2.036 5.556 12.185 1.00 97.94 90 ILE A N 1
ATOM 727 C CA . ILE A 1 90 ? 2.651 4.218 12.304 1.00 97.94 90 ILE A CA 1
ATOM 728 C C . ILE A 1 90 ? 3.062 3.843 13.747 1.00 97.94 90 ILE A C 1
ATOM 730 O O . ILE A 1 90 ? 2.711 2.739 14.183 1.00 97.94 90 ILE A O 1
ATOM 734 N N . PRO A 1 91 ? 3.727 4.707 14.545 1.00 97.75 91 PRO A N 1
ATOM 735 C CA . PRO A 1 91 ? 4.135 4.359 15.913 1.00 97.75 91 PRO A CA 1
ATOM 736 C C . PRO A 1 91 ? 2.969 4.024 16.860 1.00 97.75 91 PRO A C 1
ATOM 738 O O . PRO A 1 91 ? 3.146 3.326 17.869 1.00 97.75 91 PRO A O 1
ATOM 741 N N . SER A 1 92 ? 1.765 4.518 16.549 1.00 97.62 92 SER A N 1
ATOM 742 C CA . SER A 1 92 ? 0.553 4.280 17.340 1.00 97.62 92 SER A CA 1
ATOM 743 C C . SER A 1 92 ? -0.088 2.914 17.079 1.00 97.62 92 SER A C 1
ATOM 745 O O . SER A 1 92 ? -0.867 2.445 17.908 1.00 97.62 92 SER A O 1
ATOM 747 N N . VAL A 1 93 ? 0.263 2.250 15.974 1.00 97.50 93 VAL A N 1
ATOM 748 C CA . VAL A 1 93 ? -0.298 0.951 15.592 1.00 97.50 93 VAL A CA 1
ATOM 749 C C . VAL A 1 93 ? 0.195 -0.131 16.555 1.00 97.50 93 VAL A C 1
ATOM 751 O O . VAL A 1 93 ? 1.389 -0.212 16.849 1.00 97.50 93 VAL A O 1
ATOM 754 N N . LYS A 1 94 ? -0.732 -0.942 17.079 1.00 96.06 94 LYS A N 1
ATOM 755 C CA . LYS A 1 94 ? -0.457 -2.045 18.029 1.00 96.06 94 LYS A CA 1
ATOM 756 C C . LYS A 1 94 ? -1.029 -3.393 17.599 1.00 96.06 94 LYS A C 1
ATOM 758 O O . LYS A 1 94 ? -0.760 -4.400 18.240 1.00 96.06 94 LYS A O 1
ATOM 763 N N . THR A 1 95 ? -1.845 -3.398 16.557 1.00 95.88 95 THR A N 1
ATOM 764 C CA . THR A 1 95 ? -2.365 -4.612 15.932 1.00 95.88 95 THR A CA 1
ATOM 765 C C . THR A 1 95 ? -1.236 -5.350 15.220 1.00 95.88 95 THR A C 1
ATOM 767 O O . THR A 1 95 ? -0.236 -4.746 14.836 1.00 95.88 95 THR A O 1
ATOM 770 N N . GLU A 1 96 ? -1.384 -6.661 15.053 1.00 95.69 96 GLU A N 1
ATOM 771 C CA . GLU A 1 96 ? -0.380 -7.519 14.409 1.00 95.69 96 GLU A CA 1
ATOM 772 C C . GLU A 1 96 ? -0.110 -7.113 12.953 1.00 95.69 96 GLU A C 1
ATOM 774 O O . GLU A 1 96 ? 1.024 -7.187 12.472 1.00 95.69 96 GLU A O 1
ATOM 779 N N . TYR A 1 97 ? -1.148 -6.614 12.282 1.00 96.06 97 TYR A N 1
ATOM 780 C CA . TYR A 1 97 ? -1.107 -6.182 10.897 1.00 96.06 97 TYR A CA 1
ATOM 781 C C . TYR A 1 97 ? -1.579 -4.744 10.733 1.00 96.06 97 TYR A C 1
ATOM 783 O O . TYR A 1 97 ? -2.514 -4.278 11.392 1.00 96.06 97 TYR A O 1
ATOM 791 N N . PHE A 1 98 ? -0.983 -4.075 9.757 1.00 97.25 98 PHE A N 1
ATOM 792 C CA . PHE A 1 98 ? -1.375 -2.754 9.303 1.00 97.25 98 PHE A CA 1
ATOM 793 C C . PHE A 1 98 ? -1.697 -2.805 7.813 1.00 97.25 98 PHE A C 1
ATOM 795 O O . PHE A 1 98 ? -0.947 -3.390 7.034 1.00 97.25 98 PHE A O 1
ATOM 802 N N . MET A 1 99 ? -2.792 -2.169 7.412 1.00 97.19 99 MET A N 1
ATOM 803 C CA . MET A 1 99 ? -3.168 -2.011 6.014 1.00 97.19 99 MET A CA 1
ATOM 804 C C . MET A 1 99 ? -3.432 -0.545 5.707 1.00 97.19 99 MET A C 1
ATOM 806 O O . MET A 1 99 ? -4.170 0.119 6.433 1.00 97.19 99 MET A O 1
ATOM 810 N N . LEU A 1 100 ? -2.867 -0.066 4.605 1.00 97.88 100 LEU A N 1
ATOM 811 C CA . LEU A 1 100 ? -3.223 1.217 4.020 1.00 97.88 100 LEU A CA 1
ATOM 812 C C . LEU A 1 100 ? -4.127 0.983 2.813 1.00 97.88 100 LEU A C 1
ATOM 814 O O . LEU A 1 100 ? -3.822 0.135 1.976 1.00 97.88 100 LEU A O 1
ATOM 818 N N . LEU A 1 101 ? -5.191 1.775 2.717 1.00 96.81 101 LEU A N 1
ATOM 819 C CA . LEU A 1 101 ? -6.046 1.873 1.540 1.00 96.81 101 LEU A CA 1
ATOM 820 C C . LEU A 1 101 ? -6.201 3.349 1.152 1.00 96.81 101 LEU A C 1
ATOM 822 O O . LEU A 1 101 ? -6.433 4.204 2.014 1.00 96.81 101 LEU A O 1
ATOM 826 N N . ASP A 1 102 ? -6.127 3.651 -0.139 1.00 94.88 102 ASP A N 1
ATOM 827 C CA . ASP A 1 102 ? -6.691 4.879 -0.685 1.00 94.88 102 ASP A CA 1
ATOM 828 C C . ASP A 1 102 ? -8.201 4.914 -0.425 1.00 94.88 102 ASP A C 1
ATOM 830 O O . ASP A 1 102 ? -8.905 3.902 -0.471 1.00 94.88 102 ASP A O 1
ATOM 834 N N . SER A 1 103 ? -8.709 6.091 -0.059 1.00 92.44 103 SER A N 1
ATOM 835 C CA . SER A 1 103 ? -10.079 6.192 0.447 1.00 92.44 103 SER A CA 1
ATOM 836 C C . SER A 1 103 ? -11.137 6.149 -0.647 1.00 92.44 103 SER A C 1
ATOM 838 O O . SER A 1 103 ? -12.252 5.687 -0.394 1.00 92.44 103 SER A O 1
ATOM 840 N N . ASP A 1 104 ? -10.828 6.691 -1.824 1.00 88.88 104 ASP A N 1
ATOM 841 C CA . ASP A 1 104 ? -11.845 7.173 -2.762 1.00 88.88 104 ASP A CA 1
ATOM 842 C C . ASP A 1 104 ? -12.079 6.235 -3.945 1.00 88.88 104 ASP A C 1
ATOM 844 O O . ASP A 1 104 ? -13.207 6.150 -4.441 1.00 88.88 104 ASP A O 1
ATOM 848 N N . ASP A 1 105 ? -11.063 5.485 -4.357 1.00 88.81 105 ASP A N 1
ATOM 849 C CA . ASP A 1 105 ? -11.048 4.648 -5.558 1.00 88.81 105 ASP A CA 1
ATOM 850 C C . ASP A 1 105 ? -10.757 3.163 -5.277 1.00 88.81 105 ASP A C 1
ATOM 852 O O . ASP A 1 105 ? -10.467 2.401 -6.199 1.00 88.81 105 ASP A O 1
ATOM 856 N N . ILE A 1 106 ? -10.938 2.723 -4.026 1.00 91.38 106 ILE A N 1
ATOM 857 C CA . ILE A 1 106 ? -10.848 1.314 -3.627 1.00 91.38 106 ILE A CA 1
ATOM 858 C C . ILE A 1 106 ? -12.227 0.731 -3.319 1.00 91.38 106 ILE A C 1
ATOM 860 O O . ILE A 1 106 ? -12.996 1.248 -2.511 1.00 91.38 106 ILE A O 1
ATOM 864 N N . PHE A 1 107 ? -12.499 -0.431 -3.909 1.00 88.44 107 PHE A N 1
ATOM 865 C CA . PHE A 1 107 ? -13.714 -1.205 -3.683 1.00 88.44 107 PHE A CA 1
ATOM 866 C C . PHE A 1 107 ? -13.357 -2.586 -3.142 1.00 88.44 107 PHE A C 1
ATOM 868 O O . PHE A 1 107 ? -12.496 -3.270 -3.689 1.00 88.44 107 PHE A O 1
ATOM 875 N N . ILE A 1 108 ? -14.048 -3.007 -2.084 1.00 86.06 108 ILE A N 1
ATOM 876 C CA . ILE A 1 108 ? -13.893 -4.346 -1.508 1.00 86.06 108 ILE A CA 1
ATOM 877 C C . ILE A 1 108 ? -14.988 -5.230 -2.100 1.00 86.06 108 ILE A C 1
ATOM 879 O O . ILE A 1 108 ? -16.171 -5.034 -1.810 1.00 86.06 108 ILE A O 1
ATOM 883 N N . VAL A 1 109 ? -14.585 -6.159 -2.965 1.00 77.62 109 VAL A N 1
ATOM 884 C CA . VAL A 1 109 ? -15.502 -6.957 -3.797 1.00 77.62 109 VAL A CA 1
ATOM 885 C C . VAL A 1 109 ? -15.844 -8.326 -3.214 1.00 77.62 109 VAL A C 1
ATOM 887 O O . VAL A 1 109 ? -16.822 -8.920 -3.651 1.00 77.62 109 VAL A O 1
ATOM 890 N N . ASP A 1 110 ? -15.094 -8.792 -2.218 1.00 71.38 110 ASP A N 1
ATOM 891 C CA . ASP A 1 110 ? -15.305 -10.086 -1.567 1.00 71.38 110 ASP A CA 1
ATOM 892 C C . ASP A 1 110 ? -15.089 -9.985 -0.046 1.00 71.38 110 ASP A C 1
ATOM 894 O O . ASP A 1 110 ? -14.591 -8.972 0.461 1.00 71.38 110 ASP A O 1
ATOM 898 N N . GLY A 1 111 ? -15.498 -11.022 0.687 1.00 69.44 111 GLY A N 1
ATOM 899 C CA . GLY A 1 111 ? -15.391 -11.136 2.134 1.00 69.44 111 GLY A CA 1
ATOM 900 C C . GLY A 1 111 ? -13.964 -10.897 2.624 1.00 69.44 111 GLY A C 1
ATOM 901 O O . GLY A 1 111 ? -13.077 -11.732 2.492 1.00 69.44 111 GLY A O 1
ATOM 902 N N . PHE A 1 112 ? -13.754 -9.750 3.262 1.00 74.06 112 PHE A N 1
ATOM 903 C CA . PHE A 1 112 ? -12.451 -9.304 3.764 1.00 74.06 112 PHE A CA 1
ATOM 904 C C . PHE A 1 112 ? -11.888 -10.182 4.906 1.00 74.06 112 PHE A C 1
ATOM 906 O O . PHE A 1 112 ? -10.741 -10.027 5.319 1.00 74.06 112 PHE A O 1
ATOM 913 N N . GLU A 1 113 ? -12.693 -11.100 5.443 1.00 70.56 113 GLU A N 1
ATOM 914 C CA . GLU A 1 113 ? -12.374 -11.934 6.608 1.00 70.56 113 GLU A CA 1
ATOM 915 C C . GLU A 1 113 ? -11.135 -12.819 6.399 1.00 70.56 113 GLU A C 1
ATOM 917 O O . GLU A 1 113 ? -10.409 -13.093 7.352 1.00 70.56 113 GLU A O 1
ATOM 922 N N . GLU A 1 114 ? -10.826 -13.186 5.155 1.00 74.81 114 GLU A N 1
ATOM 923 C CA . GLU A 1 114 ? -9.715 -14.086 4.828 1.00 74.81 114 GLU A CA 1
ATOM 924 C C . GLU A 1 114 ? -8.421 -13.371 4.413 1.00 74.81 114 GLU A C 1
ATOM 926 O O . GLU A 1 114 ? -7.429 -14.034 4.096 1.00 74.81 114 GLU A O 1
ATOM 931 N N . ILE A 1 115 ? -8.377 -12.032 4.422 1.00 83.69 115 ILE A N 1
ATOM 932 C CA . ILE A 1 115 ? -7.228 -11.298 3.869 1.00 83.69 115 ILE A CA 1
ATOM 933 C C . ILE A 1 115 ? -5.922 -11.586 4.627 1.00 83.69 115 ILE A C 1
ATOM 935 O O . ILE A 1 115 ? -4.896 -11.831 3.996 1.00 83.69 115 ILE A O 1
ATOM 939 N N . ILE A 1 116 ? -5.964 -11.657 5.967 1.00 83.69 116 ILE A N 1
ATOM 940 C CA . ILE A 1 116 ? -4.797 -12.024 6.792 1.00 83.69 116 ILE A CA 1
ATOM 941 C C . ILE A 1 116 ? -4.435 -13.494 6.585 1.00 83.69 116 ILE A C 1
ATOM 943 O O . ILE A 1 116 ? -3.273 -13.806 6.348 1.00 83.69 116 ILE A O 1
ATOM 947 N N . ASN A 1 117 ? -5.416 -14.400 6.641 1.00 81.25 117 ASN A N 1
ATOM 948 C CA . ASN A 1 117 ? -5.157 -15.836 6.511 1.00 81.25 117 ASN A CA 1
ATOM 949 C C . ASN A 1 117 ? -4.531 -16.174 5.158 1.00 81.25 117 ASN A C 1
ATOM 951 O O . ASN A 1 117 ? -3.709 -17.084 5.043 1.00 81.25 117 ASN A O 1
ATOM 955 N N . THR A 1 118 ? -4.967 -15.489 4.104 1.00 78.62 118 THR A N 1
ATOM 956 C CA . THR A 1 118 ? -4.392 -15.651 2.771 1.00 78.62 118 THR A CA 1
ATOM 957 C C . THR A 1 118 ? -2.973 -15.092 2.786 1.00 78.62 118 THR A C 1
ATOM 959 O O . THR A 1 118 ? -2.052 -15.817 2.403 1.00 78.62 118 THR A O 1
ATOM 962 N N . TYR A 1 119 ? -2.785 -13.878 3.324 1.00 85.56 119 TYR A N 1
ATOM 963 C CA . TYR A 1 119 ? -1.486 -13.208 3.412 1.00 85.56 119 TYR A CA 1
ATOM 964 C C . TYR A 1 119 ? -0.436 -14.079 4.116 1.00 85.56 119 TYR A C 1
ATOM 966 O O . TYR A 1 119 ? 0.619 -14.349 3.550 1.00 85.56 119 TYR A O 1
ATOM 974 N N . GLU A 1 120 ? -0.760 -14.622 5.289 1.00 84.19 120 GLU A N 1
ATOM 975 C CA . GLU A 1 120 ? 0.132 -15.489 6.069 1.00 84.19 120 GLU A CA 1
ATOM 976 C C . GLU A 1 120 ? 0.466 -16.814 5.368 1.00 84.19 120 GLU A C 1
ATOM 978 O O . GLU A 1 120 ? 1.595 -17.297 5.456 1.00 84.19 120 GLU A O 1
ATOM 983 N N . ARG A 1 121 ? -0.511 -17.437 4.693 1.00 81.75 121 ARG A N 1
ATOM 984 C CA . ARG A 1 121 ? -0.336 -18.776 4.100 1.00 81.75 121 ARG A CA 1
ATOM 985 C C . ARG A 1 121 ? 0.336 -18.753 2.738 1.00 81.75 121 ARG A C 1
ATOM 987 O O . ARG A 1 121 ? 0.989 -19.730 2.374 1.00 81.75 121 ARG A O 1
ATOM 994 N N . ARG A 1 122 ? 0.094 -17.706 1.950 1.00 75.69 122 ARG A N 1
ATOM 995 C CA . ARG A 1 122 ? 0.490 -17.665 0.535 1.00 75.69 122 ARG A CA 1
ATOM 996 C C . ARG A 1 122 ? 1.704 -16.798 0.278 1.00 75.69 122 ARG A C 1
ATOM 998 O O . ARG A 1 122 ? 2.372 -16.996 -0.735 1.00 75.69 122 ARG A O 1
ATOM 1005 N N . LEU A 1 123 ? 1.989 -15.841 1.156 1.00 78.06 123 LEU A N 1
ATOM 1006 C CA . LEU A 1 123 ? 3.008 -14.845 0.890 1.00 78.06 123 LE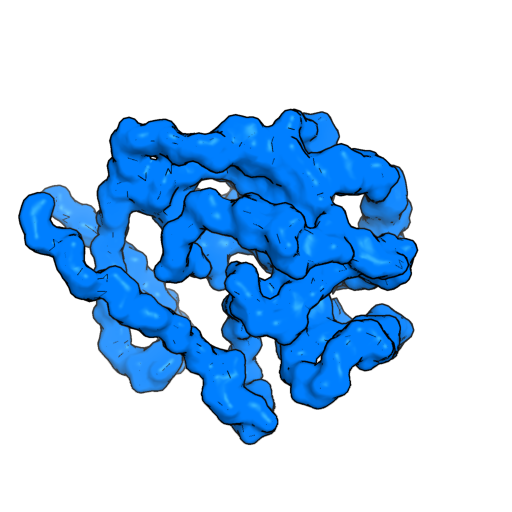U A CA 1
ATOM 1007 C C . LEU A 1 123 ? 4.171 -15.001 1.855 1.00 78.06 123 LEU A C 1
ATOM 1009 O O . LEU A 1 123 ? 4.098 -14.694 3.038 1.00 78.06 123 LEU A O 1
ATOM 1013 N N . ASP A 1 124 ? 5.298 -15.431 1.301 1.00 90.00 124 ASP A N 1
ATOM 1014 C CA . ASP A 1 124 ? 6.588 -15.383 1.979 1.00 90.00 124 ASP A CA 1
ATOM 1015 C C . ASP A 1 124 ? 7.134 -13.941 1.958 1.00 90.00 124 ASP A C 1
ATOM 1017 O O . ASP A 1 124 ? 8.103 -13.633 1.261 1.00 90.00 124 ASP A O 1
ATOM 1021 N N . CYS A 1 125 ? 6.426 -13.008 2.599 1.00 95.25 125 CYS A N 1
ATOM 1022 C CA . CYS A 1 125 ? 6.836 -11.611 2.745 1.00 95.25 125 CYS A CA 1
ATOM 1023 C C . CYS A 1 125 ? 6.344 -11.008 4.064 1.00 95.25 125 CYS A C 1
ATOM 1025 O O . CYS A 1 125 ? 5.541 -11.585 4.795 1.00 95.25 125 CYS A O 1
ATOM 1027 N N . LYS A 1 126 ? 6.865 -9.826 4.383 1.00 97.38 126 LYS A N 1
ATOM 1028 C CA . LYS A 1 126 ? 6.500 -9.033 5.560 1.00 97.38 126 LYS A CA 1
ATOM 1029 C C . LYS A 1 126 ? 5.678 -7.794 5.216 1.00 97.38 126 LYS A C 1
ATOM 1031 O O . LYS A 1 126 ? 5.048 -7.247 6.119 1.00 97.38 126 LYS A O 1
ATOM 1036 N N . MET A 1 127 ? 5.634 -7.418 3.939 1.00 98.00 127 MET A N 1
ATOM 1037 C CA . MET A 1 127 ? 4.787 -6.362 3.400 1.00 98.00 127 MET A CA 1
ATOM 1038 C C . MET A 1 127 ? 4.457 -6.648 1.931 1.00 98.00 127 MET A C 1
ATOM 1040 O O . MET A 1 127 ? 5.341 -7.038 1.164 1.00 98.00 127 MET A O 1
ATOM 1044 N N . LEU A 1 128 ? 3.200 -6.445 1.543 1.00 97.75 128 LEU A N 1
ATOM 1045 C CA . LEU A 1 128 ? 2.689 -6.672 0.194 1.00 97.75 128 LEU A CA 1
ATOM 1046 C C . LEU A 1 128 ? 1.979 -5.424 -0.329 1.00 97.75 128 LEU A C 1
ATOM 1048 O O . LEU A 1 128 ? 1.028 -4.954 0.294 1.00 97.75 128 LEU A O 1
ATOM 1052 N N . PHE A 1 129 ? 2.401 -4.950 -1.498 1.00 97.94 129 PHE A N 1
ATOM 1053 C CA . PHE A 1 129 ? 1.761 -3.859 -2.236 1.00 97.94 129 PHE A CA 1
ATOM 1054 C C . PHE A 1 129 ? 0.913 -4.369 -3.397 1.00 97.94 129 PHE A C 1
ATOM 1056 O O . PHE A 1 129 ? 1.213 -5.414 -3.981 1.00 97.94 129 PHE A O 1
ATOM 1063 N N . ASN A 1 130 ? -0.100 -3.595 -3.788 1.00 95.88 130 ASN A N 1
ATOM 1064 C CA . ASN A 1 130 ? -0.795 -3.827 -5.044 1.00 95.88 130 ASN A CA 1
ATOM 1065 C C . ASN A 1 130 ? 0.122 -3.585 -6.250 1.00 95.88 130 ASN A C 1
ATOM 1067 O O . ASN A 1 130 ? 0.990 -2.709 -6.252 1.00 95.88 130 ASN A O 1
ATOM 1071 N N . ALA A 1 131 ? -0.089 -4.386 -7.290 1.00 95.06 131 ALA A N 1
ATOM 1072 C CA . ALA A 1 131 ? 0.650 -4.286 -8.537 1.00 95.06 131 ALA A CA 1
ATOM 1073 C C . ALA A 1 131 ? -0.059 -3.360 -9.530 1.00 95.06 131 ALA A C 1
ATOM 1075 O O . ALA A 1 131 ? -1.289 -3.339 -9.611 1.00 95.06 131 ALA A O 1
ATOM 1076 N N . GLU A 1 132 ? 0.700 -2.633 -10.345 1.00 92.81 132 GLU A N 1
ATOM 1077 C CA . GLU A 1 132 ? 0.182 -1.845 -11.460 1.00 92.81 132 GLU A CA 1
ATOM 1078 C C . GLU A 1 132 ? 0.916 -2.120 -12.775 1.00 92.81 132 GLU A C 1
ATOM 1080 O O . GLU A 1 132 ? 2.056 -2.591 -12.826 1.00 92.81 132 GLU A O 1
ATOM 1085 N N . GLY A 1 133 ? 0.229 -1.810 -13.874 1.00 90.94 133 GLY A N 1
ATOM 1086 C CA . GLY A 1 133 ? 0.746 -1.981 -15.230 1.00 90.94 133 GLY A CA 1
ATOM 1087 C C . GLY A 1 133 ? 1.624 -0.843 -15.740 1.00 90.94 133 GLY A C 1
ATOM 1088 O O . GLY A 1 133 ? 2.118 -0.900 -16.867 1.00 90.94 133 GLY A O 1
ATOM 1089 N N . TRP A 1 134 ? 1.790 0.216 -14.951 1.00 90.06 134 TRP A N 1
ATOM 1090 C CA . TRP A 1 134 ? 2.443 1.444 -15.375 1.00 90.06 134 TRP A CA 1
ATOM 1091 C C . TRP A 1 134 ? 3.516 1.866 -14.378 1.00 90.06 134 TRP A C 1
ATOM 1093 O O . TRP A 1 134 ? 3.243 1.955 -13.201 1.00 90.06 134 TRP A O 1
ATOM 1103 N N . SER A 1 135 ? 4.733 2.180 -14.822 1.00 93.44 135 SER A N 1
ATOM 1104 C CA . SER A 1 135 ? 5.750 2.696 -13.900 1.00 93.44 135 SER A CA 1
ATOM 1105 C C . SER A 1 135 ? 5.495 4.174 -13.603 1.00 93.44 135 SER A C 1
ATOM 1107 O O . SER A 1 135 ? 5.817 5.036 -14.429 1.00 93.44 135 SER A O 1
ATOM 1109 N N . PHE A 1 136 ? 4.958 4.477 -12.422 1.00 92.75 136 PHE A N 1
ATOM 1110 C CA . PHE A 1 136 ? 4.849 5.840 -11.896 1.00 92.75 136 PHE A CA 1
ATOM 1111 C C . PHE A 1 136 ? 5.703 6.031 -10.616 1.00 92.75 136 PHE A C 1
ATOM 1113 O O . PHE A 1 136 ? 5.906 5.060 -9.884 1.00 92.75 136 PHE A O 1
ATOM 1120 N N . PRO A 1 137 ? 6.222 7.246 -10.344 1.00 93.31 137 PRO A N 1
ATOM 1121 C CA . PRO A 1 137 ? 6.309 8.381 -11.264 1.00 93.31 137 PRO A CA 1
ATOM 1122 C C . PRO A 1 137 ? 7.300 8.146 -12.412 1.00 93.31 137 PRO A C 1
ATOM 1124 O O . PRO A 1 137 ? 8.120 7.230 -12.410 1.00 93.31 137 PRO A O 1
ATOM 1127 N N . LYS A 1 138 ? 7.188 8.971 -13.457 1.00 91.94 138 LYS A N 1
ATOM 1128 C CA . LYS A 1 138 ? 8.098 8.920 -14.611 1.00 91.94 138 LYS A CA 1
ATOM 1129 C C . LYS A 1 138 ? 9.479 9.455 -14.225 1.00 91.94 138 LYS A C 1
ATOM 1131 O O . LYS A 1 138 ? 9.578 10.387 -13.438 1.00 91.94 138 LYS A O 1
ATOM 1136 N N . GLY A 1 139 ? 10.525 8.933 -14.866 1.00 91.56 139 GLY A N 1
ATOM 1137 C CA . GLY A 1 139 ? 11.905 9.408 -14.696 1.00 91.56 139 GLY A CA 1
ATOM 1138 C C . GLY A 1 139 ? 12.724 8.639 -13.656 1.00 91.56 139 GLY A C 1
ATOM 1139 O O . GLY A 1 139 ? 13.931 8.840 -13.573 1.00 91.56 139 GLY A O 1
ATOM 1140 N N . GLU A 1 140 ? 12.115 7.706 -12.923 1.00 94.50 140 GLU A N 1
ATOM 1141 C CA . GLU A 1 140 ? 12.797 6.865 -11.932 1.00 94.50 140 GLU A CA 1
ATOM 1142 C C . GLU A 1 140 ? 13.360 5.581 -12.561 1.00 94.50 140 GLU A C 1
ATOM 1144 O O . GLU A 1 140 ? 12.958 4.468 -12.229 1.00 94.50 140 GLU A O 1
ATOM 1149 N N . ASN A 1 141 ? 14.281 5.737 -13.517 1.00 96.31 141 ASN A N 1
ATOM 1150 C CA . ASN A 1 141 ? 14.768 4.622 -14.339 1.00 96.31 141 ASN A CA 1
ATOM 1151 C C . ASN A 1 141 ? 15.412 3.495 -13.521 1.00 96.31 141 ASN A C 1
ATOM 1153 O O . ASN A 1 141 ? 15.220 2.332 -13.855 1.00 96.31 141 ASN A O 1
ATOM 1157 N N . GLU A 1 142 ? 16.149 3.825 -12.461 1.00 97.31 142 GLU A N 1
ATOM 1158 C CA . GLU A 1 142 ? 16.799 2.824 -11.607 1.00 97.31 142 GLU A CA 1
ATOM 1159 C C . GLU A 1 142 ? 15.774 1.971 -10.845 1.00 97.31 142 GLU A C 1
ATOM 1161 O O . GLU A 1 142 ? 15.873 0.746 -10.839 1.00 97.31 142 GLU A O 1
ATOM 1166 N N . LEU A 1 143 ? 14.753 2.604 -10.253 1.00 97.56 143 LEU A N 1
ATOM 1167 C CA . LEU A 1 143 ? 13.675 1.895 -9.558 1.00 97.56 143 LEU A CA 1
ATOM 1168 C C . LEU A 1 143 ? 12.865 1.041 -10.530 1.00 97.56 143 LEU A C 1
ATOM 1170 O O . LEU A 1 143 ? 12.622 -0.132 -10.261 1.00 97.56 143 LEU A O 1
ATOM 1174 N N . LYS A 1 144 ? 12.542 1.596 -11.701 1.00 97.56 144 LYS A N 1
ATOM 1175 C CA . LYS A 1 144 ? 11.862 0.860 -12.767 1.00 97.56 144 LYS A CA 1
ATOM 1176 C C . LYS A 1 144 ? 12.647 -0.385 -13.192 1.00 97.56 144 LYS A C 1
ATOM 1178 O O . LYS A 1 144 ? 12.062 -1.452 -13.329 1.00 97.56 144 LYS A O 1
ATOM 1183 N N . GLN A 1 145 ? 13.959 -0.255 -13.402 1.00 98.00 145 GLN A N 1
ATOM 1184 C CA . GLN A 1 145 ? 14.825 -1.377 -13.782 1.00 98.00 145 GLN A CA 1
ATOM 1185 C C . GLN A 1 145 ? 14.863 -2.454 -12.699 1.00 98.00 145 GLN A C 1
ATOM 1187 O O . GLN A 1 145 ? 14.808 -3.639 -13.025 1.00 98.00 145 GLN A O 1
ATOM 1192 N N . PHE A 1 146 ? 14.931 -2.051 -11.428 1.00 98.44 146 PHE A N 1
ATOM 1193 C CA . PHE A 1 146 ? 14.834 -2.979 -10.310 1.00 98.44 146 PHE A CA 1
ATOM 1194 C C . PHE A 1 146 ? 13.506 -3.749 -10.345 1.00 98.44 146 PHE A C 1
ATOM 1196 O O . PHE A 1 146 ? 13.545 -4.976 -10.408 1.00 98.44 146 PHE A O 1
ATOM 1203 N N . GLU A 1 147 ? 12.362 -3.056 -10.398 1.00 98.19 147 GLU A N 1
ATOM 1204 C CA . GLU A 1 147 ? 11.028 -3.676 -10.459 1.00 98.19 147 GLU A CA 1
ATOM 1205 C C . GLU A 1 147 ? 10.912 -4.651 -11.645 1.00 98.19 147 GLU A C 1
ATOM 1207 O O . GLU A 1 147 ? 10.505 -5.800 -11.479 1.00 98.19 147 GLU A O 1
ATOM 1212 N N . GLU A 1 148 ? 11.364 -4.245 -12.837 1.00 97.31 148 GLU A N 1
ATOM 1213 C CA . GLU A 1 148 ? 11.371 -5.099 -14.033 1.00 97.31 148 GLU A CA 1
ATOM 1214 C C . GLU A 1 148 ? 12.276 -6.335 -13.887 1.00 97.31 148 GLU A C 1
ATOM 1216 O O . GLU A 1 148 ? 11.974 -7.373 -14.477 1.00 97.31 148 GLU A O 1
ATOM 1221 N N . SER A 1 149 ? 13.367 -6.240 -13.119 1.00 97.62 149 SER A N 1
ATOM 1222 C CA . SER A 1 149 ? 14.322 -7.340 -12.916 1.00 97.62 149 SER A CA 1
ATOM 1223 C C . SER A 1 149 ? 13.830 -8.430 -11.962 1.00 97.62 149 SER A C 1
ATOM 1225 O O . SER A 1 149 ? 14.249 -9.581 -12.093 1.00 97.62 149 SER A O 1
ATOM 1227 N N . VAL A 1 150 ? 12.954 -8.079 -11.016 1.00 97.50 150 VAL A N 1
ATOM 1228 C CA . VAL A 1 150 ? 12.414 -9.011 -10.011 1.00 97.50 150 VAL A CA 1
ATOM 1229 C C . VAL A 1 150 ? 11.001 -9.487 -10.348 1.00 97.50 150 VAL A C 1
ATOM 1231 O O . VAL A 1 150 ? 10.555 -10.508 -9.823 1.00 97.50 150 VAL A O 1
ATOM 1234 N N . ALA A 1 151 ? 10.298 -8.781 -11.236 1.00 96.94 151 ALA A N 1
ATOM 1235 C CA . ALA A 1 151 ? 8.965 -9.161 -11.671 1.00 96.94 151 ALA A CA 1
ATOM 1236 C C . ALA A 1 151 ? 8.966 -10.470 -12.487 1.00 96.94 151 ALA A C 1
ATOM 1238 O O . ALA A 1 151 ? 9.881 -10.718 -13.281 1.00 96.94 151 ALA A O 1
ATOM 1239 N N . PRO A 1 152 ? 7.904 -11.294 -12.382 1.00 94.75 152 PRO A N 1
ATOM 1240 C CA . PRO A 1 152 ? 7.746 -12.460 -13.238 1.00 94.75 152 PRO A CA 1
ATOM 1241 C C . PRO A 1 152 ? 7.780 -12.083 -14.723 1.00 94.75 152 PRO A C 1
ATOM 1243 O O . PRO A 1 152 ? 7.215 -11.070 -15.158 1.00 94.75 152 PRO A O 1
ATOM 1246 N N . LYS A 1 153 ? 8.433 -12.936 -15.517 1.00 92.44 153 LYS A N 1
ATOM 1247 C CA . LYS A 1 153 ? 8.564 -12.737 -16.961 1.00 92.44 153 LYS A CA 1
ATOM 1248 C C . LYS A 1 153 ? 7.182 -12.594 -17.609 1.00 92.44 153 LYS A C 1
ATOM 1250 O O . LYS A 1 153 ? 6.248 -13.303 -17.254 1.00 92.44 153 LYS A O 1
ATOM 1255 N N . ASP A 1 154 ? 7.066 -11.653 -18.546 1.00 87.31 154 ASP A N 1
ATOM 1256 C CA . ASP A 1 154 ? 5.844 -11.382 -19.321 1.00 87.31 154 ASP A CA 1
ATOM 1257 C C . ASP A 1 154 ? 4.594 -11.015 -18.488 1.00 87.31 154 ASP A C 1
ATOM 1259 O O . ASP A 1 154 ? 3.488 -10.937 -19.022 1.00 87.31 154 ASP A O 1
ATOM 1263 N N . ASN A 1 155 ? 4.753 -10.698 -17.195 1.00 89.44 155 ASN A N 1
ATOM 1264 C CA . ASN A 1 155 ? 3.650 -10.194 -16.382 1.00 89.44 155 ASN A CA 1
ATOM 1265 C C . ASN A 1 155 ? 3.311 -8.739 -16.777 1.00 89.44 155 ASN A C 1
ATOM 1267 O O . ASN A 1 155 ? 4.230 -7.933 -16.950 1.00 89.44 155 ASN A O 1
ATOM 1271 N N . PRO A 1 156 ? 2.034 -8.374 -16.973 1.00 90.62 156 PRO A N 1
ATOM 1272 C CA . PRO A 1 156 ? 1.654 -6.981 -17.181 1.00 90.62 156 PRO A CA 1
ATOM 1273 C C . PRO A 1 156 ? 1.749 -6.102 -15.930 1.00 90.62 156 PRO A C 1
ATOM 1275 O O . PRO A 1 156 ? 2.022 -4.914 -16.070 1.00 90.62 156 PRO A O 1
ATOM 1278 N N . PHE A 1 157 ? 1.527 -6.650 -14.737 1.00 93.25 157 PHE A N 1
ATOM 1279 C CA . PHE A 1 157 ? 1.474 -5.915 -13.474 1.00 93.25 157 PHE A CA 1
ATOM 1280 C C . PHE A 1 157 ? 2.829 -5.988 -12.773 1.00 93.25 157 PHE A C 1
ATOM 1282 O O . PHE A 1 157 ? 3.040 -6.847 -11.930 1.00 93.25 157 PHE A O 1
ATOM 1289 N N . LYS A 1 158 ? 3.785 -5.146 -13.175 1.00 94.94 158 LYS A N 1
ATOM 1290 C CA . LYS A 1 158 ? 5.192 -5.255 -12.737 1.00 94.94 158 LYS A CA 1
ATOM 1291 C C . LYS A 1 158 ? 5.623 -4.223 -11.709 1.00 94.94 158 LYS A C 1
ATOM 1293 O O . LYS A 1 158 ? 6.698 -4.367 -11.141 1.00 94.94 158 LYS A O 1
ATOM 1298 N N . TYR A 1 159 ? 4.837 -3.173 -11.529 1.00 97.12 159 TYR A N 1
ATOM 1299 C CA . TYR A 1 159 ? 5.267 -2.008 -10.771 1.00 97.12 159 TYR A CA 1
ATOM 1300 C C . TYR A 1 159 ? 4.471 -1.894 -9.481 1.00 97.12 159 TYR A C 1
ATOM 1302 O O . TYR A 1 159 ? 3.306 -2.284 -9.426 1.00 97.12 159 TYR A O 1
ATOM 1310 N N . LEU A 1 160 ? 5.111 -1.365 -8.447 1.00 97.81 160 LEU A N 1
ATOM 1311 C CA . LEU A 1 160 ? 4.495 -1.074 -7.167 1.00 97.81 160 LEU A CA 1
ATOM 1312 C C . LEU A 1 160 ? 3.556 0.116 -7.321 1.00 97.81 160 LEU A C 1
ATOM 1314 O O . LEU A 1 160 ? 3.955 1.167 -7.832 1.00 97.81 160 LEU A O 1
ATOM 1318 N N . ASN A 1 161 ? 2.349 -0.037 -6.794 1.00 97.06 161 ASN A N 1
ATOM 1319 C CA . ASN A 1 161 ? 1.420 1.051 -6.552 1.00 97.06 161 ASN A CA 1
ATOM 1320 C C . ASN A 1 161 ? 1.267 1.243 -5.031 1.00 97.06 161 ASN A C 1
ATOM 1322 O O . ASN A 1 161 ? 1.265 0.273 -4.276 1.00 97.06 161 ASN A O 1
ATOM 1326 N N . SER A 1 162 ? 1.235 2.492 -4.558 1.00 96.19 162 SER A N 1
ATOM 1327 C CA . SER A 1 162 ? 1.163 2.798 -3.115 1.00 96.19 162 SER A CA 1
ATOM 1328 C C . SER A 1 162 ? -0.263 2.969 -2.587 1.00 96.19 162 SER A C 1
ATOM 1330 O O . SER A 1 162 ? -0.442 3.340 -1.421 1.00 96.19 162 SER A O 1
ATOM 1332 N N . GLY A 1 163 ? -1.273 2.730 -3.425 1.00 95.38 163 GLY A N 1
ATOM 1333 C CA . GLY A 1 163 ? -2.675 2.941 -3.085 1.00 95.38 163 GLY A CA 1
ATOM 1334 C C . GLY A 1 163 ? -3.249 1.872 -2.161 1.00 95.38 163 GLY A C 1
ATOM 1335 O O . GLY A 1 163 ? -4.112 2.181 -1.344 1.00 95.38 163 GLY A O 1
ATOM 1336 N N . ALA A 1 164 ? -2.754 0.633 -2.218 1.00 96.38 164 ALA A N 1
ATOM 1337 C CA . ALA A 1 164 ? -3.186 -0.431 -1.317 1.00 96.38 164 ALA A CA 1
ATOM 1338 C C . ALA A 1 164 ? -2.023 -1.337 -0.912 1.00 96.38 164 ALA A C 1
ATOM 1340 O O . ALA A 1 164 ? -1.313 -1.884 -1.756 1.00 96.38 164 ALA A O 1
ATOM 1341 N N . TRP A 1 165 ? -1.842 -1.539 0.390 1.00 97.44 165 TRP A N 1
ATOM 1342 C CA . TRP A 1 165 ? -0.835 -2.474 0.882 1.00 97.44 165 TRP A CA 1
ATOM 1343 C C . TRP A 1 165 ? -1.126 -2.960 2.294 1.00 97.44 165 TRP A C 1
ATOM 1345 O O . TRP A 1 165 ? -1.800 -2.293 3.078 1.00 97.44 165 TRP A O 1
ATOM 1355 N N . ILE A 1 166 ? -0.579 -4.127 2.625 1.00 96.94 166 ILE A N 1
ATOM 1356 C CA . ILE A 1 166 ? -0.642 -4.749 3.951 1.00 96.94 166 ILE A CA 1
ATOM 1357 C C . ILE A 1 166 ? 0.770 -5.071 4.440 1.00 96.94 166 ILE A C 1
ATOM 1359 O O . ILE A 1 166 ? 1.640 -5.432 3.652 1.00 96.94 166 ILE A O 1
ATOM 1363 N N . SER A 1 167 ? 1.011 -4.940 5.740 1.00 97.50 167 SER A N 1
ATOM 1364 C CA . SER A 1 167 ? 2.282 -5.266 6.382 1.00 97.50 167 SER A CA 1
ATOM 1365 C C . SER A 1 167 ? 2.059 -5.930 7.727 1.00 97.50 167 SER A C 1
ATOM 1367 O O . SER A 1 167 ? 1.114 -5.605 8.448 1.00 97.50 167 SER A O 1
ATOM 1369 N N . ASN A 1 168 ? 2.994 -6.795 8.108 1.00 97.12 168 ASN A N 1
ATOM 1370 C CA . ASN A 1 168 ? 3.210 -7.103 9.513 1.00 97.12 168 ASN A CA 1
ATOM 1371 C C . ASN A 1 168 ? 3.686 -5.823 10.231 1.00 97.12 168 ASN A C 1
ATOM 1373 O O . ASN A 1 168 ? 4.560 -5.108 9.724 1.00 97.12 168 ASN A O 1
ATOM 1377 N N . THR A 1 169 ? 3.091 -5.515 11.383 1.00 97.88 169 THR A N 1
ATOM 1378 C CA . THR A 1 169 ? 3.360 -4.269 12.116 1.00 97.88 169 THR A CA 1
ATOM 1379 C C . THR A 1 169 ? 4.764 -4.242 12.712 1.00 97.88 169 THR A C 1
ATOM 1381 O O . THR A 1 169 ? 5.413 -3.201 12.661 1.00 97.88 169 THR A O 1
ATOM 1384 N N . GLU A 1 170 ? 5.273 -5.369 13.222 1.00 98.12 170 GLU A N 1
ATOM 1385 C CA . GLU A 1 170 ? 6.639 -5.430 13.767 1.00 98.12 170 GLU A CA 1
ATOM 1386 C C . GLU A 1 170 ? 7.673 -5.123 12.681 1.00 98.12 170 GLU A C 1
ATOM 1388 O O . GLU A 1 170 ? 8.596 -4.336 12.897 1.00 98.12 170 GLU A O 1
ATOM 1393 N N . PHE A 1 171 ? 7.483 -5.680 11.482 1.00 98.31 171 PHE A N 1
ATOM 1394 C CA . PHE A 1 171 ? 8.321 -5.354 10.334 1.00 98.31 171 PHE A CA 1
ATOM 1395 C C . PHE A 1 171 ? 8.210 -3.874 9.948 1.00 98.31 171 PHE A C 1
ATOM 1397 O O . PHE A 1 171 ? 9.237 -3.222 9.770 1.00 98.31 171 PHE A O 1
ATOM 1404 N N . LEU A 1 172 ? 6.993 -3.323 9.889 1.00 98.31 172 LEU A N 1
ATOM 1405 C CA . LEU A 1 172 ? 6.776 -1.905 9.587 1.00 98.31 172 LEU A CA 1
ATOM 1406 C C . LEU A 1 172 ? 7.494 -0.985 10.589 1.00 98.31 172 LEU A C 1
ATOM 1408 O O . LEU A 1 172 ? 8.104 0.005 10.189 1.00 98.31 172 LEU A O 1
ATOM 1412 N N . HIS A 1 173 ? 7.470 -1.325 11.880 1.00 98.50 173 HIS A N 1
ATOM 1413 C CA . HIS A 1 173 ? 8.235 -0.610 12.907 1.00 98.50 173 HIS A CA 1
ATOM 1414 C C . HIS A 1 173 ? 9.743 -0.789 12.730 1.00 98.50 173 HIS A C 1
ATOM 1416 O O . HIS A 1 173 ? 10.482 0.179 12.881 1.00 98.50 173 HIS A O 1
ATOM 1422 N N . SER A 1 174 ? 10.206 -1.984 12.354 1.00 98.44 174 SER A N 1
ATOM 1423 C CA . SER A 1 174 ? 11.637 -2.251 12.146 1.00 98.44 174 SER A CA 1
ATOM 1424 C C . SER A 1 174 ? 12.257 -1.448 10.995 1.00 98.44 174 SER A C 1
ATOM 1426 O O . SER A 1 174 ? 13.451 -1.163 11.036 1.00 98.44 174 SER A O 1
ATOM 1428 N N . ILE A 1 175 ? 11.458 -1.053 9.993 1.00 98.31 175 ILE A N 1
ATOM 1429 C CA . ILE A 1 175 ? 11.914 -0.257 8.839 1.00 98.31 175 ILE A CA 1
ATOM 1430 C C . ILE A 1 175 ? 11.608 1.243 8.973 1.00 98.31 175 ILE A C 1
ATOM 1432 O O . ILE A 1 175 ? 11.861 2.004 8.038 1.00 98.31 175 ILE A O 1
ATOM 1436 N N . TYR A 1 176 ? 11.052 1.681 10.107 1.00 98.00 176 TYR A N 1
ATOM 1437 C CA . TYR A 1 176 ? 10.530 3.038 10.288 1.00 98.00 176 TYR A CA 1
ATOM 1438 C C . TYR A 1 176 ? 11.597 4.129 10.106 1.00 98.00 176 TYR A C 1
ATOM 1440 O O . TYR A 1 176 ? 11.355 5.121 9.419 1.00 98.00 176 TYR A O 1
ATOM 1448 N N . ASP A 1 177 ? 12.802 3.925 10.642 1.00 98.00 177 ASP A N 1
ATOM 1449 C CA . ASP A 1 177 ? 13.899 4.889 10.486 1.00 98.00 177 ASP A CA 1
ATOM 1450 C C . ASP A 1 177 ? 14.358 4.995 9.022 1.00 98.00 177 ASP A C 1
ATOM 1452 O O . ASP A 1 177 ? 14.616 6.091 8.522 1.00 98.00 177 ASP A O 1
ATOM 1456 N N . THR A 1 178 ? 14.389 3.874 8.292 1.00 98.25 178 THR A N 1
ATOM 1457 C CA . THR A 1 178 ? 14.683 3.873 6.851 1.00 98.25 178 THR A CA 1
ATOM 1458 C C . THR A 1 178 ? 13.577 4.560 6.053 1.00 98.25 178 THR A C 1
ATOM 1460 O O . THR A 1 178 ? 13.874 5.298 5.117 1.00 98.25 178 THR A O 1
ATOM 1463 N N . LEU A 1 179 ? 12.308 4.372 6.430 1.00 97.50 179 LEU A N 1
ATOM 1464 C CA . LEU A 1 179 ? 11.179 5.090 5.835 1.00 97.50 179 LEU A CA 1
ATOM 1465 C C . LEU A 1 179 ? 11.347 6.610 5.988 1.00 97.50 179 LEU A C 1
ATOM 1467 O O . LEU A 1 179 ? 11.226 7.318 4.991 1.00 97.50 179 LEU A O 1
ATOM 1471 N N . LEU A 1 180 ? 11.691 7.102 7.183 1.00 96.31 180 LEU A N 1
ATOM 1472 C CA . LEU A 1 180 ? 11.968 8.526 7.419 1.00 96.31 180 LEU A CA 1
ATOM 1473 C C . LEU A 1 180 ? 13.136 9.045 6.567 1.00 96.31 180 LEU A C 1
ATOM 1475 O O . LEU A 1 180 ? 13.061 10.133 5.990 1.00 96.31 180 LEU A O 1
ATOM 1479 N N . GLU A 1 181 ? 14.217 8.269 6.467 1.00 96.94 181 GLU A N 1
ATOM 1480 C CA . GLU A 1 181 ? 15.374 8.643 5.654 1.00 96.94 181 GLU A CA 1
ATOM 1481 C C . GLU A 1 181 ? 15.014 8.745 4.163 1.00 96.94 181 GLU A C 1
ATOM 1483 O O . GLU A 1 181 ? 15.407 9.704 3.493 1.00 96.94 181 GLU A O 1
ATOM 1488 N N . VAL A 1 182 ? 14.265 7.777 3.632 1.00 95.94 182 VAL A N 1
ATOM 1489 C CA . VAL A 1 182 ? 13.854 7.753 2.222 1.00 95.94 182 VAL A CA 1
ATOM 1490 C C . VAL A 1 182 ? 12.845 8.862 1.919 1.00 95.94 182 VAL A C 1
ATOM 1492 O O . VAL A 1 182 ? 12.993 9.539 0.898 1.00 95.94 182 VAL A O 1
ATOM 1495 N N . ASP A 1 183 ? 11.863 9.077 2.798 1.00 93.25 183 ASP A N 1
ATOM 1496 C CA . ASP A 1 183 ? 10.875 10.160 2.693 1.00 93.25 183 ASP A CA 1
ATOM 1497 C C . ASP A 1 183 ? 11.557 11.527 2.573 1.00 93.25 183 ASP A C 1
ATOM 1499 O O . ASP A 1 183 ? 11.271 12.291 1.654 1.00 93.25 183 ASP A O 1
ATOM 1503 N N . SER A 1 184 ? 12.590 11.786 3.383 1.00 91.00 184 SER A N 1
ATOM 1504 C CA . SER A 1 184 ? 13.345 13.048 3.317 1.00 91.00 184 SER A CA 1
ATOM 1505 C C . SER A 1 184 ? 14.010 13.334 1.957 1.00 91.00 184 SER A C 1
ATOM 1507 O O . SER A 1 184 ? 14.375 14.477 1.670 1.00 91.00 184 SER A O 1
ATOM 1509 N N . LYS A 1 185 ? 14.175 12.309 1.110 1.00 90.94 185 LYS A N 1
ATOM 1510 C CA . LYS A 1 185 ? 14.843 12.388 -0.199 1.00 90.94 185 LYS A CA 1
ATOM 1511 C C . LYS A 1 185 ? 13.866 12.346 -1.374 1.00 90.94 185 LYS A C 1
ATOM 1513 O O . LYS A 1 185 ? 14.293 12.555 -2.513 1.00 90.94 185 LYS A O 1
ATOM 1518 N N . ARG A 1 186 ? 12.585 12.040 -1.147 1.00 88.50 186 ARG A N 1
ATOM 1519 C CA . ARG A 1 186 ? 11.611 11.758 -2.212 1.00 88.50 186 ARG A CA 1
ATOM 1520 C C . ARG A 1 186 ? 10.299 12.493 -1.964 1.00 88.50 186 ARG A C 1
ATOM 1522 O O . ARG A 1 186 ? 9.777 12.540 -0.868 1.00 88.50 186 ARG A O 1
ATOM 1529 N N . ALA A 1 187 ? 9.746 13.064 -3.028 1.00 83.12 187 ALA A N 1
ATOM 1530 C CA . ALA A 1 187 ? 8.604 13.972 -2.937 1.00 83.12 187 ALA A CA 1
ATOM 1531 C C . ALA A 1 187 ? 7.230 13.292 -3.076 1.00 83.12 187 ALA A C 1
ATOM 1533 O O . ALA A 1 187 ? 6.213 13.969 -2.936 1.00 83.12 187 ALA A O 1
ATOM 1534 N N . ILE A 1 188 ? 7.185 12.010 -3.447 1.00 90.94 188 ILE A N 1
ATOM 1535 C CA . ILE A 1 188 ? 5.959 11.277 -3.793 1.00 90.94 188 ILE A CA 1
ATOM 1536 C C . ILE A 1 188 ? 5.957 9.965 -3.010 1.00 90.94 188 ILE A C 1
ATOM 1538 O O . ILE A 1 188 ? 6.968 9.263 -2.981 1.00 90.94 188 ILE A O 1
ATOM 1542 N N . ASP A 1 189 ? 4.819 9.626 -2.408 1.00 93.62 189 ASP A N 1
ATOM 1543 C CA . ASP A 1 189 ? 4.640 8.425 -1.588 1.00 93.62 189 ASP A CA 1
ATOM 1544 C C . ASP A 1 189 ? 5.014 7.146 -2.346 1.00 93.62 189 ASP A C 1
ATOM 1546 O O . ASP A 1 189 ? 5.783 6.326 -1.844 1.00 93.62 189 ASP A O 1
ATOM 1550 N N . GLN A 1 190 ? 4.562 7.013 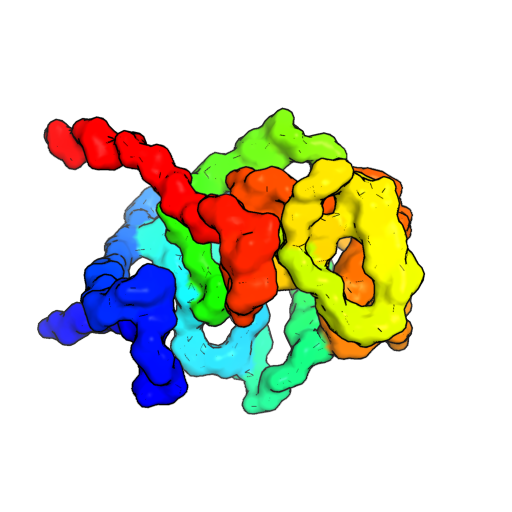-3.593 1.00 95.44 190 GLN A N 1
ATOM 1551 C CA . GLN A 1 190 ? 4.898 5.863 -4.428 1.00 95.44 190 GLN A CA 1
ATOM 1552 C C . GLN A 1 190 ? 6.410 5.725 -4.660 1.00 95.44 190 GLN A C 1
ATOM 1554 O O . GLN A 1 190 ? 6.939 4.619 -4.585 1.00 95.44 190 GLN A O 1
ATOM 1559 N N . SER A 1 191 ? 7.132 6.831 -4.866 1.00 96.50 191 SER A N 1
ATOM 1560 C CA . SER A 1 191 ? 8.596 6.812 -4.986 1.00 96.50 191 SER A CA 1
ATOM 1561 C C . SER A 1 191 ? 9.277 6.330 -3.706 1.00 96.50 191 SER A C 1
ATOM 1563 O O . SER A 1 191 ? 10.266 5.599 -3.773 1.00 96.50 191 SER A O 1
ATOM 1565 N N . VAL A 1 192 ? 8.773 6.752 -2.540 1.00 97.25 192 VAL A N 1
ATOM 1566 C CA . VAL A 1 192 ? 9.298 6.328 -1.233 1.00 97.25 192 VAL A CA 1
ATOM 1567 C C . VAL A 1 192 ? 9.139 4.822 -1.072 1.00 97.25 192 VAL A C 1
ATOM 1569 O O . VAL A 1 192 ? 10.116 4.124 -0.800 1.00 97.25 192 VAL A O 1
ATOM 1572 N N . PHE A 1 193 ? 7.938 4.301 -1.319 1.00 98.00 193 PHE A N 1
ATOM 1573 C CA . PHE A 1 193 ? 7.682 2.868 -1.191 1.00 98.00 193 PHE A CA 1
ATOM 1574 C C . PHE A 1 193 ? 8.422 2.026 -2.233 1.00 98.00 193 PHE A C 1
ATOM 1576 O O . PHE A 1 193 ? 8.858 0.925 -1.905 1.00 98.00 193 PHE A O 1
ATOM 1583 N N . LYS A 1 194 ? 8.660 2.538 -3.446 1.00 98.38 194 LYS A N 1
ATOM 1584 C CA . LYS A 1 194 ? 9.512 1.863 -4.440 1.00 98.38 194 LYS A CA 1
ATOM 1585 C C . LYS A 1 194 ? 10.968 1.739 -4.000 1.00 98.38 194 LYS A C 1
ATOM 1587 O O . LYS A 1 194 ? 11.582 0.694 -4.206 1.00 98.38 194 LYS A O 1
ATOM 1592 N N . GLU A 1 195 ? 11.526 2.770 -3.373 1.00 98.38 195 GLU A N 1
ATOM 1593 C CA . GLU A 1 195 ? 12.880 2.685 -2.817 1.00 98.38 195 GLU A CA 1
ATOM 1594 C C . GLU A 1 195 ? 12.936 1.708 -1.638 1.00 98.38 195 GLU A C 1
ATOM 1596 O O . GLU A 1 195 ? 13.839 0.875 -1.579 1.00 98.38 195 GLU A O 1
ATOM 1601 N N . LEU A 1 196 ? 11.942 1.735 -0.742 1.00 98.56 196 LEU A N 1
ATOM 1602 C CA . LEU A 1 196 ? 11.843 0.744 0.333 1.00 98.56 196 LEU A CA 1
ATOM 1603 C C . LEU A 1 196 ? 11.730 -0.675 -0.226 1.00 98.56 196 LEU A C 1
ATOM 1605 O O . LEU A 1 196 ? 12.415 -1.572 0.261 1.00 98.56 196 LEU A O 1
ATOM 1609 N N . TYR A 1 197 ? 10.928 -0.875 -1.276 1.00 98.62 197 TYR A N 1
ATOM 1610 C CA . TYR A 1 197 ? 10.809 -2.162 -1.952 1.00 98.62 197 TYR A CA 1
ATOM 1611 C C . TYR A 1 197 ? 12.171 -2.668 -2.434 1.00 98.62 197 TYR A C 1
ATOM 1613 O O . TYR A 1 197 ? 12.525 -3.812 -2.164 1.00 98.62 197 TYR A O 1
ATOM 1621 N N . LYS A 1 198 ? 12.973 -1.803 -3.060 1.00 98.50 198 LYS A N 1
ATOM 1622 C CA . LYS A 1 198 ? 14.341 -2.128 -3.480 1.00 98.50 198 LYS A CA 1
ATOM 1623 C C . LYS A 1 198 ? 15.266 -2.476 -2.310 1.00 98.50 198 LYS A C 1
ATOM 1625 O O . LYS A 1 198 ? 16.018 -3.441 -2.412 1.00 98.50 198 LYS A O 1
ATOM 1630 N N . ILE A 1 199 ? 15.221 -1.716 -1.214 1.00 98.56 199 ILE A N 1
ATOM 1631 C CA . ILE A 1 199 ? 16.086 -1.925 -0.037 1.00 98.56 199 ILE A CA 1
ATOM 1632 C C . ILE A 1 199 ? 15.750 -3.238 0.682 1.00 98.56 199 ILE A C 1
ATOM 1634 O O . ILE A 1 199 ? 16.651 -3.964 1.101 1.00 98.56 199 ILE A O 1
ATOM 1638 N N . PHE A 1 200 ? 14.461 -3.539 0.829 1.00 98.69 200 PHE A N 1
ATOM 1639 C CA . PHE A 1 200 ? 13.967 -4.636 1.661 1.00 98.69 200 PHE A CA 1
ATOM 1640 C C . PHE A 1 200 ? 13.465 -5.839 0.858 1.00 98.69 200 PHE A C 1
ATOM 1642 O O . PHE A 1 200 ? 12.740 -6.674 1.396 1.00 98.69 200 PHE A O 1
ATOM 1649 N N . TYR A 1 201 ? 13.820 -5.959 -0.419 1.00 98.06 201 TYR A N 1
ATOM 1650 C CA . TYR A 1 201 ? 13.520 -7.158 -1.196 1.00 98.06 201 TYR A CA 1
ATOM 1651 C C . TYR A 1 201 ? 14.317 -8.369 -0.666 1.00 98.06 201 TYR A C 1
ATOM 1653 O O . TYR A 1 201 ? 15.532 -8.247 -0.498 1.00 98.06 201 TYR A O 1
ATOM 1661 N N . PRO A 1 202 ? 13.700 -9.555 -0.457 1.00 97.00 202 PRO A N 1
ATOM 1662 C CA . PRO A 1 202 ? 12.324 -9.935 -0.803 1.00 97.00 202 PRO A CA 1
ATOM 1663 C C . PRO A 1 202 ? 11.291 -9.817 0.337 1.00 97.00 202 PRO A C 1
ATOM 1665 O O . PRO A 1 202 ? 10.176 -10.315 0.183 1.00 97.00 202 PRO A O 1
ATOM 1668 N N . GLN A 1 203 ? 11.614 -9.210 1.485 1.00 98.06 203 GLN A N 1
ATOM 1669 C CA . GLN A 1 203 ? 10.648 -9.013 2.579 1.00 98.06 203 GLN A CA 1
ATOM 1670 C C . GLN A 1 203 ? 9.492 -8.080 2.194 1.00 98.06 203 GLN A C 1
ATOM 1672 O O . GLN A 1 203 ? 8.382 -8.270 2.688 1.00 98.06 203 GLN A O 1
ATOM 1677 N N . ILE A 1 204 ? 9.722 -7.109 1.311 1.00 98.44 204 ILE A N 1
ATOM 1678 C CA . ILE A 1 204 ? 8.651 -6.377 0.625 1.00 98.44 204 ILE A CA 1
ATOM 1679 C C . ILE A 1 204 ? 8.405 -7.055 -0.725 1.00 98.44 204 ILE A C 1
ATOM 1681 O O . ILE A 1 204 ? 9.363 -7.366 -1.435 1.00 98.44 204 ILE A O 1
ATOM 1685 N N . LYS A 1 205 ? 7.138 -7.291 -1.083 1.00 97.25 205 LYS A N 1
ATOM 1686 C CA . LYS A 1 205 ? 6.721 -7.845 -2.381 1.00 97.25 205 LYS A CA 1
ATOM 1687 C C . LYS A 1 205 ? 5.577 -7.043 -2.999 1.00 97.25 205 LYS A C 1
ATOM 1689 O O . LYS A 1 205 ? 4.901 -6.261 -2.336 1.00 97.25 205 LYS A O 1
ATOM 1694 N N . ILE A 1 206 ? 5.367 -7.284 -4.288 1.00 96.62 206 ILE A N 1
ATOM 1695 C CA . ILE A 1 206 ? 4.229 -6.806 -5.068 1.00 96.62 206 ILE A CA 1
ATOM 1696 C C . ILE A 1 206 ? 3.316 -8.006 -5.349 1.00 96.62 206 ILE A C 1
ATOM 1698 O O . ILE A 1 206 ? 3.804 -9.104 -5.633 1.00 96.62 206 ILE A O 1
ATOM 1702 N N . ASP A 1 207 ? 2.003 -7.800 -5.294 1.00 94.81 207 ASP A N 1
ATOM 1703 C CA . ASP A 1 207 ? 0.985 -8.784 -5.669 1.00 94.81 207 ASP A CA 1
ATOM 1704 C C . ASP A 1 207 ? 0.897 -8.951 -7.196 1.00 94.81 207 ASP A C 1
ATOM 1706 O O . ASP A 1 207 ? -0.064 -8.550 -7.850 1.00 94.81 207 ASP A O 1
ATOM 1710 N N . TYR A 1 208 ? 1.945 -9.528 -7.787 1.00 93.44 208 TYR A N 1
ATOM 1711 C CA . TYR A 1 208 ? 2.071 -9.734 -9.233 1.00 93.44 208 TYR A CA 1
ATOM 1712 C C . TYR A 1 208 ? 0.909 -10.531 -9.849 1.00 93.44 208 TYR A C 1
ATOM 1714 O O . TYR A 1 208 ? 0.668 -10.428 -11.054 1.00 93.44 208 TYR A O 1
ATOM 1722 N N . GLY A 1 209 ? 0.249 -11.375 -9.054 1.00 89.25 209 GLY A N 1
ATOM 1723 C CA . GLY A 1 209 ? -0.882 -12.198 -9.480 1.00 89.25 209 GLY A CA 1
ATOM 1724 C C . GLY A 1 209 ? -2.230 -11.485 -9.405 1.00 89.25 209 GLY A C 1
ATOM 1725 O O . GLY A 1 209 ? -3.202 -12.034 -9.916 1.00 89.25 209 GLY A O 1
ATOM 1726 N N . CYS A 1 210 ? -2.285 -10.290 -8.802 1.00 88.31 210 CYS A N 1
ATOM 1727 C CA . CYS A 1 210 ? -3.527 -9.609 -8.437 1.00 88.31 210 CYS A CA 1
ATOM 1728 C C . CYS A 1 210 ? -4.465 -10.510 -7.608 1.00 88.31 210 CYS A C 1
ATOM 1730 O O . CYS A 1 210 ? -5.681 -10.467 -7.784 1.00 88.31 210 CYS A O 1
ATOM 1732 N N . GLU A 1 211 ? -3.905 -11.345 -6.723 1.00 85.25 211 GLU A N 1
ATOM 1733 C CA . GLU A 1 211 ? -4.685 -12.261 -5.877 1.00 85.25 211 GLU A CA 1
ATOM 1734 C C . GLU A 1 211 ? -5.383 -11.537 -4.714 1.00 85.25 211 GLU A C 1
ATOM 1736 O O . GLU A 1 211 ? -6.391 -12.018 -4.203 1.00 85.25 211 GLU A O 1
ATOM 1741 N N . TYR A 1 212 ? -4.848 -10.389 -4.295 1.00 87.06 212 TYR A N 1
ATOM 1742 C CA . TYR A 1 212 ? -5.346 -9.565 -3.188 1.00 87.06 212 TYR A CA 1
ATOM 1743 C C . TYR A 1 212 ? -5.838 -8.220 -3.682 1.00 87.06 212 TYR A C 1
ATOM 1745 O O . TYR A 1 212 ? -6.854 -7.702 -3.216 1.00 87.06 212 TYR A O 1
ATOM 1753 N N . PHE A 1 213 ? -5.079 -7.633 -4.604 1.00 90.88 213 PHE A N 1
ATOM 1754 C CA . PHE A 1 213 ? -5.300 -6.282 -5.067 1.00 90.88 213 PHE A CA 1
ATOM 1755 C C . PHE A 1 213 ? -5.326 -6.246 -6.591 1.00 90.88 213 PHE A C 1
ATOM 1757 O O . PHE A 1 213 ? -4.310 -6.429 -7.264 1.00 90.88 213 PHE A O 1
ATOM 1764 N N . GLN A 1 214 ? -6.493 -5.918 -7.142 1.00 89.06 214 GLN A N 1
ATOM 1765 C CA . GLN A 1 214 ? -6.650 -5.677 -8.569 1.00 89.06 214 GLN A CA 1
ATOM 1766 C C . GLN A 1 214 ? -6.638 -4.175 -8.853 1.00 89.06 214 GLN A C 1
ATOM 1768 O O . GLN A 1 214 ? -7.641 -3.483 -8.680 1.00 89.06 214 GLN A O 1
ATOM 1773 N N . SER A 1 215 ? -5.515 -3.670 -9.361 1.00 87.06 215 SER A N 1
ATOM 1774 C CA . SER A 1 215 ? -5.472 -2.318 -9.924 1.00 87.06 215 SER A CA 1
ATOM 1775 C C . SER A 1 215 ? -6.185 -2.292 -11.273 1.00 87.06 215 SER A C 1
ATOM 1777 O O . SER A 1 215 ? -5.987 -3.184 -12.101 1.00 87.06 215 SER A O 1
ATOM 1779 N N . VAL A 1 216 ? -6.973 -1.248 -11.531 1.00 81.94 216 VAL A N 1
ATOM 1780 C CA . VAL A 1 216 ? -7.636 -1.031 -12.827 1.00 81.94 216 VAL A CA 1
ATOM 1781 C C . VAL A 1 216 ? -6.919 0.110 -13.555 1.00 81.94 216 VAL A C 1
ATOM 1783 O O . VAL A 1 216 ? -7.274 1.276 -13.372 1.00 81.94 216 VAL A O 1
ATOM 1786 N N . PRO A 1 217 ? -5.871 -0.172 -14.353 1.00 70.19 217 PRO A N 1
ATOM 1787 C CA . PRO A 1 217 ? -5.162 0.879 -15.066 1.00 70.19 217 PRO A CA 1
ATOM 1788 C C . PRO A 1 217 ? -6.074 1.510 -16.127 1.00 70.19 217 PRO A C 1
ATOM 1790 O O . PRO A 1 217 ? -6.532 0.846 -17.056 1.00 70.19 217 PRO A O 1
ATOM 1793 N N . TRP A 1 218 ? -6.286 2.825 -16.040 1.00 62.41 218 TRP A N 1
ATOM 1794 C CA . TRP A 1 218 ? -7.099 3.621 -16.973 1.00 62.41 218 TRP A CA 1
ATOM 1795 C C . TRP A 1 218 ? -6.407 3.861 -18.329 1.00 62.41 218 TRP A C 1
ATOM 1797 O O . TRP A 1 218 ? -6.353 4.983 -18.833 1.00 62.41 218 TRP A O 1
ATOM 1807 N N . SER A 1 219 ? -5.823 2.824 -18.930 1.00 69.19 219 SER A N 1
ATOM 1808 C CA . SER A 1 219 ? -5.015 2.949 -20.143 1.00 69.19 219 SER A CA 1
ATOM 1809 C C . SER A 1 219 ? -5.537 2.062 -21.266 1.00 69.19 219 SER A C 1
ATOM 1811 O O . SER A 1 219 ? -5.510 0.836 -21.181 1.00 69.19 219 SER A O 1
ATOM 1813 N N . THR A 1 220 ? -5.925 2.688 -22.381 1.00 76.19 220 THR A N 1
ATOM 1814 C CA . THR A 1 220 ? -6.279 1.985 -23.627 1.00 76.19 220 THR A CA 1
ATOM 1815 C C . THR A 1 220 ? -5.127 1.132 -24.158 1.00 76.19 220 THR A C 1
ATOM 1817 O O . THR A 1 220 ? -5.364 0.115 -24.809 1.00 76.19 220 THR A O 1
ATOM 1820 N N . TRP A 1 221 ? -3.880 1.509 -23.853 1.00 79.38 221 TRP A N 1
ATOM 1821 C CA . TRP A 1 221 ? -2.703 0.694 -24.136 1.00 79.38 221 TRP A CA 1
ATOM 1822 C C . TRP A 1 221 ? -2.779 -0.634 -23.379 1.00 79.38 221 TRP A C 1
ATOM 1824 O O . TRP A 1 221 ? -2.634 -1.686 -23.993 1.00 79.38 221 TRP A O 1
ATOM 1834 N N . PHE A 1 222 ? -3.086 -0.606 -22.081 1.00 79.31 222 PHE A N 1
ATOM 1835 C CA . PHE A 1 222 ? -3.133 -1.822 -21.271 1.00 79.31 222 PHE A CA 1
ATOM 1836 C C . PHE A 1 222 ? -4.195 -2.795 -21.795 1.00 79.31 222 PHE A C 1
ATOM 1838 O O . PHE A 1 222 ? -3.875 -3.947 -22.078 1.00 79.31 222 PHE A O 1
ATOM 1845 N N . SER A 1 223 ? -5.412 -2.310 -22.068 1.00 78.81 223 SER A N 1
ATOM 1846 C CA . SER A 1 223 ? -6.481 -3.126 -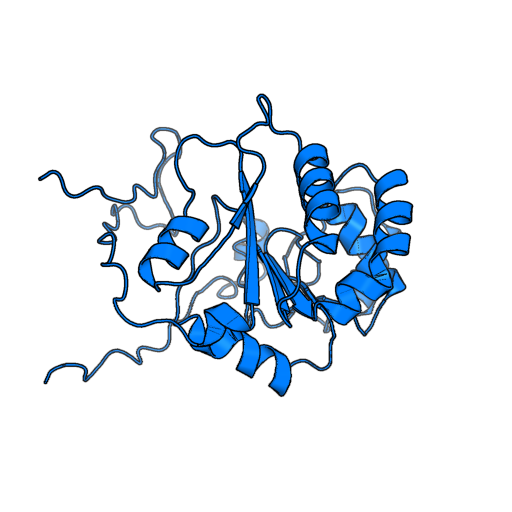22.666 1.00 78.81 223 SER A CA 1
ATOM 1847 C C . SER A 1 223 ? -6.099 -3.720 -24.023 1.00 78.81 223 SER A C 1
ATOM 1849 O O . SER A 1 223 ? -6.508 -4.832 -24.347 1.00 78.81 223 SER A O 1
ATOM 1851 N N . LYS A 1 224 ? -5.331 -2.978 -24.832 1.00 82.44 224 LYS A N 1
ATOM 1852 C CA . LYS A 1 224 ? -4.905 -3.412 -26.168 1.00 82.44 224 LYS A CA 1
ATOM 1853 C C . LYS A 1 224 ? -3.854 -4.522 -26.113 1.00 82.44 224 LYS A C 1
ATOM 1855 O O . LYS A 1 224 ? -3.924 -5.445 -26.919 1.00 82.44 224 LYS A O 1
ATOM 1860 N N . TYR A 1 225 ? -2.864 -4.406 -25.229 1.00 83.75 225 TYR A N 1
ATOM 1861 C CA . TYR A 1 225 ? -1.731 -5.340 -25.179 1.00 83.75 225 TYR A CA 1
ATOM 1862 C C . TYR A 1 225 ? -1.948 -6.511 -24.215 1.00 83.75 225 TYR A C 1
ATOM 1864 O O . TYR A 1 225 ? -1.297 -7.542 -24.366 1.00 83.75 225 TYR A O 1
ATOM 1872 N N . TYR A 1 226 ? -2.887 -6.383 -23.278 1.00 80.81 226 TYR A N 1
ATOM 1873 C CA . TYR A 1 226 ? -3.205 -7.403 -22.281 1.00 80.81 226 TYR A CA 1
ATOM 1874 C C . TYR A 1 226 ? -4.723 -7.646 -22.201 1.00 80.81 226 TYR A C 1
ATOM 1876 O O . TYR A 1 226 ? -5.347 -7.377 -21.170 1.00 80.81 226 TYR A O 1
ATOM 1884 N N . PRO A 1 227 ? -5.351 -8.134 -23.288 1.00 80.06 227 PRO A N 1
ATOM 1885 C CA . PRO A 1 227 ? -6.793 -8.347 -23.325 1.00 80.06 227 PRO A CA 1
ATOM 1886 C C . PRO A 1 227 ? -7.232 -9.346 -22.247 1.00 80.06 227 PRO A C 1
ATOM 1888 O O . PRO A 1 227 ? -6.560 -10.344 -21.994 1.00 80.06 227 PRO A O 1
ATOM 1891 N N . GLY A 1 228 ? -8.356 -9.057 -21.589 1.00 77.88 228 GLY A N 1
ATOM 1892 C CA . GLY A 1 228 ? -8.926 -9.895 -20.528 1.00 77.88 228 GLY A CA 1
ATOM 1893 C C . GLY A 1 228 ? -8.229 -9.797 -19.167 1.00 77.88 228 GLY A C 1
ATOM 1894 O O . GLY A 1 228 ? -8.814 -10.191 -18.169 1.00 77.88 228 GLY A O 1
ATOM 1895 N N . ARG A 1 229 ? -7.032 -9.198 -19.072 1.00 76.12 229 ARG A N 1
ATOM 1896 C CA . ARG A 1 229 ? -6.285 -9.070 -17.802 1.00 76.12 229 ARG A CA 1
ATOM 1897 C C . ARG A 1 229 ? -6.874 -8.064 -16.809 1.00 76.12 229 ARG A C 1
ATOM 1899 O O . ARG A 1 229 ? -6.375 -7.960 -15.700 1.00 76.12 229 ARG A O 1
ATOM 1906 N N . MET A 1 230 ? -7.896 -7.313 -17.215 1.00 72.75 230 MET A N 1
ATOM 1907 C CA . MET A 1 230 ? -8.683 -6.444 -16.330 1.00 72.75 230 MET A CA 1
ATOM 1908 C C . MET A 1 230 ? -10.076 -7.017 -16.046 1.00 72.75 230 MET A C 1
ATOM 1910 O O . MET A 1 230 ? -10.902 -6.335 -15.442 1.00 72.75 230 MET A O 1
ATOM 1914 N N . ASN A 1 231 ? -10.379 -8.225 -16.531 1.00 69.88 231 ASN A N 1
ATOM 1915 C CA . ASN A 1 231 ? -11.649 -8.860 -16.225 1.00 69.88 231 ASN A CA 1
ATOM 1916 C C . ASN A 1 231 ? -11.610 -9.304 -14.764 1.00 69.88 231 ASN A C 1
ATOM 1918 O O . ASN A 1 231 ? -10.786 -10.130 -14.385 1.00 69.88 231 ASN A O 1
ATOM 1922 N N . LEU A 1 232 ? -12.511 -8.752 -13.958 1.00 61.12 232 LEU A N 1
ATOM 1923 C CA . LEU A 1 232 ? -12.829 -9.301 -12.649 1.00 61.12 232 LEU A CA 1
ATOM 1924 C C . LEU A 1 232 ? -13.747 -10.502 -12.873 1.00 61.12 232 LEU A C 1
ATOM 1926 O O . LEU A 1 232 ? -14.938 -10.337 -13.146 1.00 61.12 232 LEU A O 1
ATOM 1930 N N . GLU A 1 233 ? -13.178 -11.700 -12.809 1.00 57.06 233 GLU A N 1
ATOM 1931 C CA . GLU A 1 233 ? -13.949 -12.935 -12.706 1.00 57.06 233 GLU A CA 1
ATOM 1932 C C . GLU A 1 233 ? -14.285 -13.131 -11.229 1.00 57.06 233 GLU A C 1
ATOM 1934 O O . GLU A 1 233 ? -13.453 -13.552 -10.433 1.00 57.06 233 GLU A O 1
ATOM 1939 N N . LEU A 1 234 ? -15.498 -12.736 -10.844 1.00 53.19 234 LEU A N 1
ATOM 1940 C CA . LEU A 1 234 ? -16.039 -13.113 -9.545 1.00 53.19 234 LEU A CA 1
ATOM 1941 C C . LEU A 1 234 ? -16.526 -14.554 -9.689 1.00 53.19 234 LEU A C 1
ATOM 1943 O O . LEU A 1 234 ? -17.442 -14.805 -10.474 1.00 53.19 234 LEU A O 1
ATOM 1947 N N . GLU A 1 235 ? -15.909 -15.499 -8.977 1.00 49.25 235 GLU A N 1
ATOM 1948 C CA . GLU A 1 235 ? -16.472 -16.844 -8.880 1.00 49.25 235 GLU A CA 1
ATOM 1949 C C . GLU A 1 235 ? -17.877 -16.720 -8.273 1.00 49.25 235 GLU A C 1
ATOM 1951 O O . GLU A 1 235 ? -18.052 -16.169 -7.185 1.00 49.25 235 GLU A O 1
ATOM 1956 N N . GLU A 1 236 ? -18.900 -17.188 -8.995 1.00 42.56 236 GLU A N 1
ATOM 1957 C CA . GLU A 1 236 ? -20.282 -17.234 -8.514 1.00 42.56 236 GLU A CA 1
ATOM 1958 C C . GLU A 1 236 ? -20.403 -18.271 -7.384 1.00 42.56 236 GLU A C 1
ATOM 1960 O O . GLU A 1 236 ? -20.955 -19.353 -7.554 1.00 42.56 236 GLU A O 1
ATOM 1965 N N . THR A 1 237 ? -19.892 -17.957 -6.196 1.00 41.62 237 THR A N 1
ATOM 1966 C CA . THR A 1 237 ? -20.128 -18.754 -4.982 1.00 41.62 237 THR A CA 1
ATOM 1967 C C . THR A 1 237 ? -21.447 -18.383 -4.294 1.00 41.62 237 THR A C 1
ATOM 1969 O O . THR A 1 237 ? -21.831 -18.991 -3.298 1.00 41.62 237 THR A O 1
ATOM 1972 N N . TRP A 1 238 ? -22.213 -17.448 -4.863 1.00 42.53 238 TRP A N 1
ATOM 1973 C CA . TRP A 1 238 ? -23.515 -17.013 -4.357 1.00 42.53 238 TRP A CA 1
ATOM 1974 C C . TRP A 1 238 ? -24.679 -17.777 -4.995 1.00 42.53 238 TRP A C 1
ATOM 1976 O O . TRP A 1 238 ? -25.527 -17.199 -5.669 1.00 42.53 238 TRP A O 1
ATOM 1986 N N . THR A 1 239 ? -24.766 -19.080 -4.743 1.00 37.97 239 THR A N 1
ATOM 1987 C CA . THR A 1 239 ? -26.047 -19.800 -4.795 1.00 37.97 239 THR A CA 1
ATOM 1988 C C . THR A 1 239 ? -26.144 -20.700 -3.564 1.00 37.97 239 THR A C 1
ATOM 1990 O O . THR A 1 239 ? -25.260 -21.515 -3.329 1.00 37.97 239 THR A O 1
ATOM 1993 N N . ASN A 1 240 ? -27.219 -20.523 -2.782 1.00 34.75 240 ASN A N 1
ATOM 1994 C CA . ASN A 1 240 ? -27.625 -21.275 -1.574 1.00 34.75 240 ASN A CA 1
ATOM 1995 C C . ASN A 1 240 ? -27.441 -20.580 -0.207 1.00 34.75 240 ASN A C 1
ATOM 1997 O O . ASN A 1 240 ? -27.146 -21.236 0.786 1.00 34.75 240 ASN A O 1
ATOM 2001 N N . LEU A 1 241 ? -27.715 -19.275 -0.118 1.00 38.22 241 LEU A N 1
ATOM 2002 C CA . LEU A 1 241 ? -28.227 -18.680 1.128 1.00 38.22 241 LEU A CA 1
ATOM 2003 C C . LEU A 1 241 ? -29.710 -18.312 0.957 1.00 38.22 241 LEU A C 1
ATOM 2005 O O . LEU A 1 241 ? -30.118 -17.171 1.155 1.00 38.22 241 LEU A O 1
ATOM 2009 N N . GLU A 1 242 ? -30.504 -19.296 0.542 1.00 42.31 242 GLU A N 1
ATOM 2010 C CA . GLU A 1 242 ? -31.921 -19.371 0.894 1.00 42.31 242 GLU A CA 1
ATOM 2011 C C . GLU A 1 242 ? -32.066 -20.548 1.862 1.00 42.31 242 GLU A C 1
ATOM 2013 O O . GLU A 1 242 ? -32.038 -21.694 1.427 1.00 42.31 242 GLU A O 1
ATOM 2018 N N . GLU A 1 243 ? -32.097 -20.244 3.164 1.00 36.66 243 GLU A N 1
ATOM 2019 C CA . GLU A 1 243 ? -32.980 -20.819 4.202 1.00 36.66 243 GLU A CA 1
ATOM 2020 C C . GLU A 1 243 ? -32.730 -20.137 5.560 1.00 36.66 243 GLU A C 1
ATOM 2022 O O . GLU A 1 243 ? -31.574 -20.121 6.042 1.00 36.66 243 GLU A O 1
#

pLDDT: mean 81.04, std 20.4, range [24.77, 98.69]

Foldseek 3Di:
DDQDWDFPDDPPPPDDDVNDNDRDTDRLAAADPDDQPCQQAEEEEEEDLDPDWAQVVSQCRRLNHDYDYDPVVPPDDDQLVRLVRVLVCLVVDDHQKYKYAYTHPDHDDDNPSCVVVCCVPPDPAFKEFEFDQDDPPPPPVVLVVLQVVPAPPPQSRRAGDPRIMMGGSVVVVVCSVVLVVLSVVDDHPSSSVSVVCSVDPPNYYYPSVCPPHQDDDPDPVCCVVPPPSNDDDDPCPPDPPPD